Protein AF-0000000087427806 (afdb_homodimer)

pLDDT: mean 82.86, std 18.14, range [26.39, 96.56]

Structure (mmCIF, N/CA/C/O backbone):
data_AF-0000000087427806-model_v1
#
loop_
_entity.id
_entity.type
_entity.pdbx_description
1 polymer 'CCAAT-binding transcription factor subunit C'
#
loop_
_atom_site.group_PDB
_atom_site.id
_atom_site.type_symbol
_atom_site.label_atom_id
_atom_site.label_alt_id
_atom_site.label_comp_id
_atom_site.label_asym_id
_atom_site.label_entity_id
_atom_site.label_seq_id
_atom_site.pdbx_PDB_ins_code
_atom_site.Cartn_x
_atom_site.Cartn_y
_atom_site.Cartn_z
_atom_site.occupancy
_atom_site.B_iso_or_equiv
_atom_site.auth_seq_id
_atom_site.auth_comp_id
_atom_site.auth_asym_id
_atom_site.auth_atom_id
_atom_site.pdbx_PDB_model_num
ATOM 1 N N . MET A 1 1 ? 0.794 -10.852 -19.766 1 62.72 1 MET A N 1
ATOM 2 C CA . MET A 1 1 ? 0.696 -9.719 -18.859 1 62.72 1 MET A CA 1
ATOM 3 C C . MET A 1 1 ? 2.08 -9.188 -18.484 1 62.72 1 MET A C 1
ATOM 5 O O . MET A 1 1 ? 3.02 -9.969 -18.312 1 62.72 1 MET A O 1
ATOM 9 N N . ASP A 1 2 ? 2.289 -7.953 -18.688 1 69.94 2 ASP A N 1
ATOM 10 C CA . ASP A 1 2 ? 3.588 -7.328 -18.453 1 69.94 2 ASP A CA 1
ATOM 11 C C . ASP A 1 2 ? 3.729 -6.898 -17 1 69.94 2 ASP A C 1
ATOM 13 O O . ASP A 1 2 ? 2.996 -6.027 -16.516 1 69.94 2 ASP A O 1
ATOM 17 N N . PRO A 1 3 ? 4.629 -7.617 -16.234 1 72.5 3 PRO A N 1
ATOM 18 C CA . PRO A 1 3 ? 4.777 -7.297 -14.812 1 72.5 3 PRO A CA 1
ATOM 19 C C . PRO A 1 3 ? 5.277 -5.875 -14.57 1 72.5 3 PRO A C 1
ATOM 21 O O . PRO A 1 3 ? 5.18 -5.359 -13.453 1 72.5 3 PRO A O 1
ATOM 24 N N . HIS A 1 4 ? 5.676 -5.293 -15.664 1 73.31 4 HIS A N 1
ATOM 25 C CA . HIS A 1 4 ? 6.273 -3.975 -15.477 1 73.31 4 HIS A CA 1
ATOM 26 C C . HIS A 1 4 ? 5.262 -2.865 -15.742 1 73.31 4 HIS A C 1
ATOM 28 O O . HIS A 1 4 ? 5.492 -1.709 -15.383 1 73.31 4 HIS A O 1
ATOM 34 N N . ASP A 1 5 ? 4.191 -3.271 -16.297 1 82.06 5 ASP A N 1
ATOM 35 C CA . ASP A 1 5 ? 3.189 -2.242 -16.547 1 82.06 5 ASP A CA 1
ATOM 36 C C . ASP A 1 5 ? 1.813 -2.684 -16.062 1 82.06 5 ASP A C 1
ATOM 38 O O . ASP A 1 5 ? 1.148 -3.498 -16.703 1 82.06 5 ASP A O 1
ATOM 42 N N . SER A 1 6 ? 1.438 -2.1 -14.938 1 91.12 6 SER A N 1
ATOM 43 C CA . SER A 1 6 ? 0.163 -2.469 -14.328 1 91.12 6 SER A CA 1
ATOM 44 C C . SER A 1 6 ? -0.887 -1.385 -14.547 1 91.12 6 SER A C 1
ATOM 46 O O . SER A 1 6 ? -1.967 -1.431 -13.953 1 91.12 6 SER A O 1
ATOM 48 N N . SER A 1 7 ? -0.579 -0.434 -15.391 1 90.06 7 SER A N 1
ATOM 49 C CA . SER A 1 7 ? -1.427 0.746 -15.523 1 90.06 7 SER A CA 1
ATOM 50 C C . SER A 1 7 ? -2.82 0.37 -16.016 1 90.06 7 SER A C 1
ATOM 52 O O . SER A 1 7 ? -3.824 0.841 -15.484 1 90.06 7 SER A O 1
ATOM 54 N N . SER A 1 8 ? -2.883 -0.449 -17.031 1 90.56 8 SER A N 1
ATOM 55 C CA . SER A 1 8 ? -4.168 -0.862 -17.594 1 90.56 8 SER A CA 1
ATOM 56 C C . SER A 1 8 ? -4.98 -1.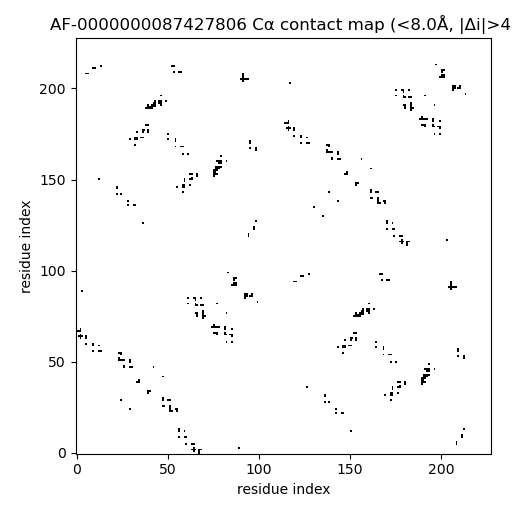656 -16.562 1 90.56 8 SER A C 1
ATOM 58 O O . SER A 1 8 ? -6.188 -1.449 -16.438 1 90.56 8 SER A O 1
ATOM 60 N N . PHE A 1 9 ? -4.34 -2.51 -15.93 1 92.12 9 PHE A N 1
ATOM 61 C CA . PHE A 1 9 ? -5.012 -3.297 -14.898 1 92.12 9 PHE A CA 1
ATOM 62 C C . PHE A 1 9 ? -5.551 -2.396 -13.797 1 92.12 9 PHE A C 1
ATOM 64 O O . PHE A 1 9 ? -6.695 -2.547 -13.367 1 92.12 9 PHE A O 1
ATOM 71 N N . LEU A 1 10 ? -4.727 -1.492 -13.273 1 91.31 10 LEU A N 1
ATOM 72 C CA . LEU A 1 10 ? -5.121 -0.626 -12.172 1 91.31 10 LEU A CA 1
ATOM 73 C C . LEU A 1 10 ? -6.305 0.253 -12.562 1 91.31 10 LEU A C 1
ATOM 75 O O . LEU A 1 10 ? -7.172 0.539 -11.734 1 91.31 10 LEU A O 1
ATOM 79 N N . ALA A 1 11 ? -6.348 0.705 -13.828 1 88.12 11 ALA A N 1
ATOM 80 C CA . ALA A 1 11 ? -7.469 1.495 -14.328 1 88.12 11 ALA A CA 1
ATOM 81 C C . ALA A 1 11 ? -8.773 0.701 -14.258 1 88.12 11 ALA A C 1
ATOM 83 O O . ALA A 1 11 ? -9.812 1.233 -13.859 1 88.12 11 ALA A O 1
ATOM 84 N N . HIS A 1 12 ? -8.695 -0.508 -14.617 1 87.81 12 HIS A N 1
ATOM 85 C CA . HIS A 1 12 ? -9.859 -1.379 -14.562 1 87.81 12 HIS A CA 1
ATOM 86 C C . HIS A 1 12 ? -10.25 -1.691 -13.117 1 87.81 12 HIS A C 1
ATOM 88 O O . HIS A 1 12 ? -11.43 -1.672 -12.773 1 87.81 12 HIS A O 1
ATOM 94 N N . PHE A 1 13 ? -9.258 -1.975 -12.336 1 88.19 13 PHE A N 1
ATOM 95 C CA . PHE A 1 13 ? -9.469 -2.305 -10.93 1 88.19 13 PHE A CA 1
ATOM 96 C C . PHE A 1 13 ? -10.141 -1.149 -10.195 1 88.19 13 PHE A C 1
ATOM 98 O O . PHE A 1 13 ? -11.016 -1.363 -9.352 1 88.19 13 PHE A O 1
ATOM 105 N N . MET A 1 14 ? -9.727 0.014 -10.445 1 84.75 14 MET A N 1
ATOM 106 C CA . MET A 1 14 ? -10.273 1.202 -9.797 1 84.75 14 MET A CA 1
ATOM 107 C C . MET A 1 14 ? -11.766 1.349 -10.086 1 84.75 14 MET A C 1
ATOM 109 O O . MET A 1 14 ? -12.531 1.769 -9.219 1 84.75 14 MET A O 1
ATOM 113 N N . GLY A 1 15 ? -12.141 1.094 -11.211 1 80.25 15 GLY A N 1
ATOM 114 C CA . GLY A 1 15 ? -13.555 1.114 -11.555 1 80.25 15 GLY A CA 1
ATOM 115 C C . GLY A 1 15 ? -14.375 0.146 -10.727 1 80.25 15 GLY A C 1
ATOM 116 O O . GLY A 1 15 ? -15.492 0.472 -10.305 1 80.25 15 GLY A O 1
ATOM 117 N N . ALA A 1 16 ? -13.852 -0.951 -10.414 1 75.62 16 ALA A N 1
ATOM 118 C CA . ALA A 1 16 ? -14.539 -2.006 -9.672 1 75.62 16 ALA A CA 1
ATOM 119 C C . ALA A 1 16 ? -14.609 -1.677 -8.188 1 75.62 16 ALA A C 1
ATOM 121 O O . ALA A 1 16 ? -15.625 -1.928 -7.531 1 75.62 16 ALA A O 1
ATOM 122 N N . ILE A 1 17 ? -13.578 -1.175 -7.605 1 71.88 17 ILE A N 1
ATOM 123 C CA . ILE A 1 17 ? -13.508 -0.933 -6.168 1 71.88 17 ILE A CA 1
ATOM 124 C C . ILE A 1 17 ? -14.383 0.27 -5.809 1 71.88 17 ILE A C 1
ATOM 126 O O . ILE A 1 17 ? -14.922 0.343 -4.703 1 71.88 17 ILE A O 1
ATOM 130 N N . THR A 1 18 ? -14.531 1.21 -6.566 1 67.69 18 THR A N 1
ATOM 131 C CA . THR A 1 18 ? -15.391 2.355 -6.293 1 67.69 18 THR A CA 1
ATOM 132 C C . THR A 1 18 ? -16.844 1.917 -6.164 1 67.69 18 THR A C 1
ATOM 134 O O . THR A 1 18 ? -17.641 2.562 -5.469 1 67.69 18 THR A O 1
ATOM 137 N N . LYS A 1 19 ? -17.219 0.969 -6.801 1 62.78 19 LYS A N 1
ATOM 138 C CA . LYS A 1 19 ? -18.594 0.487 -6.777 1 62.78 19 LYS A CA 1
ATOM 139 C C . LYS A 1 19 ? -18.844 -0.406 -5.566 1 62.78 19 LYS A C 1
ATOM 141 O O . LYS A 1 19 ? -19.984 -0.541 -5.109 1 62.78 19 LYS A O 1
ATOM 146 N N . GLU A 1 20 ? -17.969 -1.112 -5.285 1 56.38 20 GLU A N 1
ATOM 147 C CA . GLU A 1 20 ? -18.141 -2.094 -4.215 1 56.38 20 GLU A CA 1
ATOM 148 C C . GLU A 1 20 ? -17.922 -1.457 -2.846 1 56.38 20 GLU A C 1
ATOM 150 O O . GLU A 1 20 ? -16.953 -0.716 -2.641 1 56.38 20 GLU A O 1
ATOM 155 N N . THR A 1 21 ? -19.016 -1.146 -2.162 1 51.5 21 THR A N 1
ATOM 156 C CA . THR A 1 21 ? -18.938 -0.755 -0.759 1 51.5 21 THR A CA 1
ATOM 157 C C . THR A 1 21 ? -17.922 -1.604 -0.01 1 51.5 21 THR A C 1
ATOM 159 O O . THR A 1 21 ? -17.641 -1.36 1.167 1 51.5 21 THR A O 1
ATOM 162 N N . ALA A 1 22 ? -17.859 -2.83 -0.329 1 48.72 22 ALA A N 1
ATOM 163 C CA . ALA A 1 22 ? -17.141 -3.758 0.541 1 48.72 22 ALA A CA 1
ATOM 164 C C . ALA A 1 22 ? -15.789 -3.182 0.96 1 48.72 22 ALA A C 1
ATOM 166 O O . ALA A 1 22 ? -15.602 -2.787 2.115 1 48.72 22 ALA A O 1
ATOM 167 N N . ARG A 1 23 ? -14.578 -3.781 0.521 1 53.06 23 ARG A N 1
ATOM 168 C CA . ARG A 1 23 ? -13.422 -4.348 1.216 1 53.06 23 ARG A CA 1
ATOM 169 C C . ARG A 1 23 ? -12.477 -3.25 1.688 1 53.06 23 ARG A C 1
ATOM 171 O O . ARG A 1 23 ? -11.445 -2.998 1.057 1 53.06 23 ARG A O 1
ATOM 178 N N . ARG A 1 24 ? -13.008 -2.252 2.105 1 62.19 24 ARG A N 1
ATOM 179 C CA . ARG A 1 24 ? -12.227 -1.163 2.676 1 62.19 24 ARG A CA 1
ATOM 18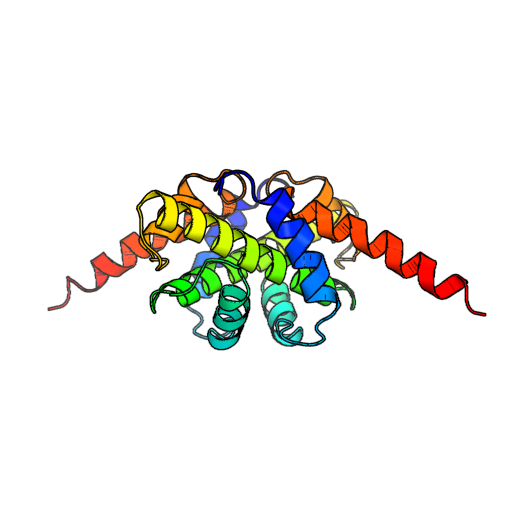0 C C . ARG A 1 24 ? -11.367 -1.654 3.84 1 62.19 24 ARG A C 1
ATOM 182 O O . ARG A 1 24 ? -11.82 -2.482 4.637 1 62.19 24 ARG A O 1
ATOM 189 N N . LEU A 1 25 ? -10.188 -1.496 3.656 1 78.69 25 LEU A N 1
ATOM 190 C CA . LEU A 1 25 ? -9.352 -1.626 4.848 1 78.69 25 LEU A CA 1
ATOM 191 C C . LEU A 1 25 ? -9.922 -0.802 6 1 78.69 25 LEU A C 1
ATOM 193 O O . LEU A 1 25 ? -10.383 0.323 5.797 1 78.69 25 LEU A O 1
ATOM 197 N N . PRO A 1 26 ? -10.125 -1.474 7.211 1 86.81 26 PRO A N 1
ATOM 198 C CA . PRO A 1 26 ? -10.609 -0.673 8.336 1 86.81 26 PRO A CA 1
ATOM 199 C C . PRO A 1 26 ? -9.836 0.631 8.508 1 86.81 26 PRO A C 1
ATOM 201 O O . PRO A 1 26 ? -8.617 0.608 8.711 1 86.81 26 PRO A O 1
ATOM 204 N N . ILE A 1 27 ? -10.578 1.63 8.367 1 90.44 27 ILE A N 1
ATOM 205 C CA . ILE A 1 27 ? -9.992 2.963 8.469 1 90.44 27 ILE A CA 1
ATOM 206 C C . ILE A 1 27 ? -9.273 3.113 9.805 1 90.44 27 ILE A C 1
ATOM 208 O O . ILE A 1 27 ? -8.227 3.758 9.891 1 90.44 27 ILE A O 1
ATOM 212 N N . SER A 1 28 ? -9.859 2.486 10.805 1 91 28 SER A N 1
ATOM 213 C CA . SER A 1 28 ? -9.266 2.551 12.133 1 91 28 SER A CA 1
ATOM 214 C C . SER A 1 28 ? -7.855 1.969 12.141 1 91 28 SER A C 1
ATOM 216 O O . SER A 1 28 ? -6.969 2.484 12.828 1 91 28 SER A O 1
ATOM 218 N N . ARG A 1 29 ? -7.586 0.931 11.398 1 91.31 29 ARG A N 1
ATOM 219 C CA . ARG A 1 29 ? -6.273 0.295 11.328 1 91.31 29 ARG A CA 1
ATOM 220 C C . ARG A 1 29 ? -5.285 1.164 10.555 1 91.31 29 ARG A C 1
ATOM 222 O O . ARG A 1 29 ? -4.129 1.312 10.969 1 91.31 29 ARG A O 1
ATOM 229 N N . VAL A 1 30 ? -5.777 1.662 9.477 1 93.44 30 VAL A N 1
ATOM 230 C CA . VAL A 1 30 ? -4.945 2.576 8.703 1 93.44 30 VAL A CA 1
ATOM 231 C C . VAL A 1 30 ? -4.508 3.748 9.578 1 93.44 30 VAL A C 1
ATOM 233 O O . VAL A 1 30 ? -3.318 4.066 9.648 1 93.44 30 VAL A O 1
ATOM 236 N N . ARG A 1 31 ? -5.453 4.312 10.273 1 92.81 31 ARG A N 1
ATOM 237 C CA . ARG A 1 31 ? -5.176 5.43 11.164 1 92.81 31 ARG A CA 1
ATOM 238 C C . ARG A 1 31 ? -4.16 5.043 12.234 1 92.81 31 ARG A C 1
ATOM 240 O O . ARG A 1 31 ? -3.258 5.82 12.555 1 92.81 31 ARG A O 1
ATOM 247 N N . ALA A 1 32 ? -4.352 3.926 12.805 1 91.19 32 ALA A N 1
ATOM 248 C CA . ALA A 1 32 ? -3.453 3.451 13.852 1 91.19 32 ALA A CA 1
ATOM 249 C C . ALA A 1 32 ? -2.014 3.379 13.352 1 91.19 32 ALA A C 1
ATOM 251 O O . ALA A 1 32 ? -1.084 3.781 14.055 1 91.19 32 ALA A O 1
ATOM 252 N N . ILE A 1 33 ? -1.832 2.885 12.203 1 92.31 33 ILE A N 1
ATOM 253 C CA . ILE A 1 33 ? -0.492 2.777 11.641 1 92.31 33 ILE A CA 1
ATOM 254 C C . ILE A 1 33 ? 0.071 4.172 11.383 1 92.31 33 ILE A C 1
ATOM 256 O O . ILE A 1 33 ? 1.235 4.445 11.68 1 92.31 33 ILE A O 1
ATOM 260 N N . CYS A 1 34 ? -0.736 5.102 10.828 1 94.19 34 CYS A N 1
ATOM 261 C CA . CYS A 1 34 ? -0.306 6.469 10.555 1 94.19 34 CYS A CA 1
ATOM 262 C C . CYS A 1 34 ? 0.184 7.152 11.828 1 94.19 34 CYS A C 1
ATOM 264 O O . CYS A 1 34 ? 1.142 7.926 11.789 1 94.19 34 CYS A O 1
ATOM 266 N N . ARG A 1 35 ? -0.405 6.84 12.875 1 91.38 35 ARG A N 1
ATOM 267 C CA . ARG A 1 35 ? -0.113 7.512 14.141 1 91.38 35 ARG A CA 1
ATOM 268 C C . ARG A 1 35 ? 1.224 7.051 14.711 1 91.38 35 ARG A C 1
ATOM 270 O O . ARG A 1 35 ? 1.77 7.684 15.617 1 91.38 35 ARG A O 1
ATOM 277 N N . THR A 1 36 ? 1.743 5.961 14.234 1 89.19 36 THR A N 1
ATOM 278 C CA . THR A 1 36 ? 3.027 5.473 14.727 1 89.19 36 THR A CA 1
ATOM 279 C C . THR A 1 36 ? 4.18 6.234 14.078 1 89.19 36 THR A C 1
ATOM 281 O O . THR A 1 36 ? 5.328 6.121 14.508 1 89.19 36 THR A O 1
ATOM 284 N N . VAL A 1 37 ? 3.924 6.918 13 1 90.44 37 VAL A N 1
ATOM 285 C CA . VAL A 1 37 ? 4.953 7.68 12.297 1 90.44 37 VAL A CA 1
ATOM 286 C C . VAL A 1 37 ? 5.332 8.906 13.117 1 90.44 37 VAL A C 1
ATOM 288 O O . VAL A 1 37 ? 4.477 9.734 13.445 1 90.44 37 VAL A O 1
ATOM 291 N N . PRO A 1 38 ? 6.555 8.977 13.336 1 83.62 38 PRO A N 1
ATOM 292 C CA . PRO A 1 38 ? 7 10.078 14.195 1 83.62 38 PRO A CA 1
ATOM 293 C C . PRO A 1 38 ? 6.711 11.453 13.586 1 83.62 38 PRO A C 1
ATOM 295 O O . PRO A 1 38 ? 6.695 11.602 12.367 1 83.62 38 PRO A O 1
ATOM 298 N N . SER A 1 39 ? 6.535 12.461 14.32 1 79.75 39 SER A N 1
ATOM 299 C CA . SER A 1 39 ? 6.406 13.883 13.992 1 79.75 39 SER A CA 1
ATOM 300 C C . SER A 1 39 ? 5.043 14.18 13.383 1 79.75 39 SER A C 1
ATOM 302 O O . SER A 1 39 ? 4.742 15.336 13.062 1 79.75 39 SER A O 1
ATOM 304 N N . VAL A 1 40 ? 4.32 13.094 13.055 1 82.94 40 VAL A N 1
ATOM 305 C CA . VAL A 1 40 ? 2.953 13.289 12.586 1 82.94 40 VAL A CA 1
ATOM 306 C C . VAL A 1 40 ? 1.993 13.258 13.773 1 82.94 40 VAL A C 1
ATOM 308 O O . VAL A 1 40 ? 1.952 12.273 14.523 1 82.94 40 VAL A O 1
ATOM 311 N N . THR A 1 41 ? 1.36 14.297 14.023 1 82.38 41 THR A N 1
ATOM 312 C CA . THR A 1 41 ? 0.502 14.367 15.195 1 82.38 41 THR A CA 1
ATOM 313 C C . THR A 1 41 ? -0.97 14.336 14.797 1 82.38 41 THR A C 1
ATOM 315 O O . THR A 1 41 ? -1.774 13.641 15.43 1 82.38 41 THR A O 1
ATOM 318 N N . LEU A 1 42 ? -1.27 15.062 13.648 1 94.12 42 LEU A N 1
ATOM 319 C CA . LEU A 1 42 ? -2.68 15.203 13.297 1 94.12 42 LEU A CA 1
ATOM 320 C C . LEU A 1 42 ? -2.922 14.797 11.852 1 94.12 42 LEU A C 1
ATOM 322 O O . LEU A 1 42 ? -2.074 15.023 10.984 1 94.12 42 LEU A O 1
ATOM 326 N N . LEU A 1 43 ? -3.943 14.062 11.75 1 95.62 43 LEU A N 1
ATOM 327 C CA . LEU A 1 43 ? -4.43 13.672 10.43 1 95.62 43 LEU A CA 1
ATOM 328 C C . LEU A 1 43 ? -5.812 14.25 10.164 1 95.62 43 LEU A C 1
ATOM 330 O O . LEU A 1 43 ? -6.699 14.172 11.016 1 95.62 43 LEU A O 1
ATOM 334 N N . SER A 1 44 ? -5.879 14.867 8.992 1 96.12 44 SER A N 1
ATOM 335 C CA . SER A 1 44 ? -7.238 15.234 8.602 1 96.12 44 SER A CA 1
ATOM 336 C C . SER A 1 44 ? -8.141 14.008 8.547 1 96.12 44 SER A C 1
ATOM 338 O O . SER A 1 44 ? -7.668 12.883 8.352 1 96.12 44 SER A O 1
ATOM 340 N N . SER A 1 45 ? -9.477 14.234 8.688 1 94.75 45 SER A N 1
ATOM 341 C CA . SER A 1 45 ? -10.438 13.133 8.695 1 94.75 45 SER A CA 1
ATOM 342 C C . SER A 1 45 ? -10.453 12.414 7.355 1 94.75 45 SER A C 1
ATOM 344 O O . SER A 1 45 ? -10.859 11.25 7.273 1 94.75 45 SER A O 1
ATOM 346 N N . GLU A 1 46 ? -9.992 13 6.277 1 94.31 46 GLU A N 1
ATOM 347 C CA . GLU A 1 46 ? -10.039 12.445 4.93 1 94.31 46 GLU A CA 1
ATOM 348 C C . GLU A 1 46 ? -8.773 11.648 4.621 1 94.31 46 GLU A C 1
ATOM 350 O O . GLU A 1 46 ? -8.789 10.75 3.777 1 94.31 46 GLU A O 1
ATOM 355 N N . ALA A 1 47 ? -7.789 11.93 5.316 1 95.56 47 ALA A N 1
ATOM 356 C CA . ALA A 1 47 ? -6.473 11.383 4.988 1 95.56 47 ALA A CA 1
ATOM 357 C C . ALA A 1 47 ? -6.461 9.867 5.121 1 95.56 47 ALA A C 1
ATOM 359 O O . ALA A 1 47 ? -6.09 9.156 4.188 1 95.56 47 ALA A O 1
ATOM 360 N N . PRO A 1 48 ? -6.953 9.305 6.176 1 94.31 48 PRO A N 1
ATOM 361 C CA . PRO A 1 48 ? -6.945 7.844 6.273 1 94.31 48 PRO A CA 1
ATOM 362 C C . PRO A 1 48 ? -7.812 7.176 5.211 1 94.31 48 PRO A C 1
ATOM 364 O O . PRO A 1 48 ? -7.504 6.07 4.762 1 94.31 48 PRO A O 1
ATOM 367 N N . VAL A 1 49 ? -8.812 7.84 4.824 1 92.44 49 VAL A N 1
ATOM 368 C CA . VAL A 1 49 ? -9.703 7.316 3.793 1 92.44 49 VAL A CA 1
ATOM 369 C C . VAL A 1 49 ? -8.961 7.215 2.465 1 92.44 49 VAL A C 1
ATOM 371 O O . VAL A 1 49 ? -9.016 6.188 1.787 1 92.44 49 VAL A O 1
ATOM 374 N N . LEU A 1 50 ? -8.266 8.258 2.166 1 92.81 50 LEU A N 1
ATOM 375 C CA . LEU A 1 50 ? -7.492 8.25 0.931 1 92.81 50 LEU A CA 1
ATOM 376 C C . LEU A 1 50 ? -6.379 7.211 0.995 1 92.81 50 LEU A C 1
ATOM 378 O O . LEU A 1 50 ? -6.145 6.484 0.026 1 92.81 50 LEU A O 1
ATOM 382 N N . ILE A 1 51 ? -5.711 7.184 2.133 1 95.38 51 ILE A N 1
ATOM 383 C CA . ILE A 1 51 ? -4.625 6.219 2.285 1 95.38 51 ILE A CA 1
ATOM 384 C C . ILE A 1 51 ? -5.18 4.801 2.174 1 95.38 51 ILE A C 1
ATOM 386 O O . ILE A 1 51 ? -4.523 3.912 1.628 1 95.38 51 ILE A O 1
ATOM 390 N N . GLY A 1 52 ? -6.34 4.543 2.695 1 92.88 52 GLY A N 1
ATOM 391 C CA . GLY A 1 52 ? -7 3.26 2.521 1 92.88 52 GLY A CA 1
ATOM 392 C C . GLY A 1 52 ? -7.156 2.861 1.066 1 92.88 52 GLY A C 1
ATOM 393 O O . GLY A 1 52 ? -6.879 1.72 0.696 1 92.88 52 GLY A O 1
ATOM 394 N N . LYS A 1 53 ? -7.578 3.791 0.222 1 91.31 53 LYS A N 1
ATOM 395 C CA . LYS A 1 53 ? -7.711 3.537 -1.21 1 91.31 53 LYS A CA 1
ATOM 396 C C . LYS A 1 53 ? -6.352 3.271 -1.85 1 91.31 53 LYS A C 1
ATOM 398 O O . LYS A 1 53 ? -6.23 2.404 -2.719 1 91.31 53 LYS A O 1
ATOM 403 N N . LEU A 1 54 ? -5.383 4.051 -1.405 1 93.5 54 LEU A N 1
ATOM 404 C CA . LEU A 1 54 ? -4.02 3.846 -1.88 1 93.5 54 LEU A CA 1
ATOM 405 C C . LEU A 1 54 ? -3.543 2.43 -1.577 1 93.5 54 LEU A C 1
ATOM 407 O O . LEU A 1 54 ? -2.924 1.783 -2.426 1 93.5 54 LEU A O 1
ATOM 411 N N . VAL A 1 55 ? -3.869 1.986 -0.416 1 94.44 55 VAL A N 1
ATOM 412 C CA . VAL A 1 55 ? -3.443 0.67 0.05 1 94.44 55 VAL A CA 1
ATOM 413 C C . VAL A 1 55 ? -4.137 -0.417 -0.77 1 94.44 55 VAL A C 1
ATOM 415 O O . VAL A 1 55 ? -3.512 -1.413 -1.144 1 94.44 55 VAL A O 1
ATOM 418 N N . GLU A 1 56 ? -5.324 -0.237 -1.041 1 93 56 GLU A N 1
ATOM 419 C CA . GLU A 1 56 ? -6.043 -1.212 -1.857 1 93 56 GLU A CA 1
ATOM 420 C C . GLU A 1 56 ? -5.43 -1.321 -3.252 1 93 56 GLU A C 1
ATOM 422 O O . GLU A 1 56 ? -5.227 -2.426 -3.76 1 93 56 GLU A O 1
ATOM 427 N N . LEU A 1 57 ? -5.152 -0.179 -3.844 1 93.25 57 LEU A N 1
ATOM 428 C CA . LEU A 1 57 ? -4.5 -0.164 -5.148 1 93.25 57 LEU A CA 1
ATOM 429 C C . LEU A 1 57 ? -3.123 -0.818 -5.074 1 93.25 57 LEU A C 1
ATOM 431 O O . LEU A 1 57 ? -2.732 -1.558 -5.98 1 93.25 57 LEU A O 1
ATOM 435 N N . PHE A 1 58 ? -2.473 -0.527 -4.043 1 95.25 58 PHE A N 1
ATOM 436 C CA . PHE A 1 58 ? -1.137 -1.077 -3.844 1 95.25 58 PHE A CA 1
ATOM 437 C C . PHE A 1 58 ? -1.187 -2.598 -3.742 1 95.25 58 PHE A C 1
ATOM 439 O O . PHE A 1 58 ? -0.408 -3.295 -4.398 1 95.25 58 PHE A O 1
ATOM 446 N N . ILE A 1 59 ? -2.068 -3.129 -2.9 1 95.81 59 ILE A N 1
ATOM 447 C CA . ILE A 1 59 ? -2.232 -4.57 -2.768 1 95.81 59 ILE A CA 1
ATOM 448 C C . ILE A 1 59 ? -2.551 -5.184 -4.133 1 95.81 59 ILE A C 1
ATOM 450 O O . ILE A 1 59 ? -1.969 -6.199 -4.516 1 95.81 59 ILE A O 1
ATOM 454 N N . ALA A 1 60 ? -3.453 -4.586 -4.832 1 94.31 60 ALA A N 1
ATOM 455 C CA . ALA A 1 60 ? -3.852 -5.086 -6.145 1 94.31 60 ALA A CA 1
ATOM 456 C C . ALA A 1 60 ? -2.674 -5.074 -7.117 1 94.31 60 ALA A C 1
ATOM 458 O O . ALA A 1 60 ? -2.465 -6.031 -7.859 1 94.31 60 ALA A O 1
ATOM 459 N N . ASP A 1 61 ? -1.938 -4 -7.102 1 95.38 61 ASP A N 1
ATOM 460 C CA . ASP A 1 61 ? -0.798 -3.848 -8 1 95.38 61 ASP A CA 1
ATOM 461 C C . ASP A 1 61 ? 0.254 -4.922 -7.742 1 95.38 61 ASP A C 1
ATOM 463 O O . ASP A 1 61 ? 0.677 -5.621 -8.664 1 95.38 61 ASP A O 1
ATOM 467 N N . VAL A 1 62 ? 0.665 -5.066 -6.48 1 96.19 62 VAL A N 1
ATOM 468 C CA . VAL A 1 62 ? 1.67 -6.051 -6.098 1 96.19 62 VAL A CA 1
ATOM 469 C C . VAL A 1 62 ? 1.194 -7.453 -6.48 1 96.19 62 VAL A C 1
ATOM 471 O O . VAL A 1 62 ? 1.966 -8.25 -7.016 1 96.19 62 VAL A O 1
ATOM 474 N N . THR A 1 63 ? -0.036 -7.77 -6.152 1 96 63 THR A N 1
ATOM 475 C CA . THR A 1 63 ? -0.614 -9.078 -6.457 1 96 63 THR A CA 1
ATOM 476 C C . THR A 1 63 ? -0.591 -9.336 -7.961 1 96 63 THR A C 1
ATOM 478 O O . THR A 1 63 ? -0.186 -10.414 -8.398 1 96 63 THR A O 1
ATOM 481 N N . TYR A 1 64 ? -1.021 -8.344 -8.727 1 95.19 64 TYR A N 1
ATOM 482 C CA . TYR A 1 64 ? -1.071 -8.469 -10.18 1 95.19 64 TYR A CA 1
ATOM 483 C C . TYR A 1 64 ? 0.318 -8.719 -10.758 1 95.19 64 TYR A C 1
ATOM 485 O O . TYR A 1 64 ? 0.504 -9.625 -11.57 1 95.19 64 TYR A O 1
ATOM 493 N N . ARG A 1 65 ? 1.254 -7.973 -10.312 1 95.44 65 ARG A N 1
ATOM 494 C CA . ARG A 1 65 ? 2.596 -8.078 -10.875 1 95.44 65 ARG A CA 1
ATOM 495 C C . ARG A 1 65 ? 3.262 -9.391 -10.461 1 95.44 65 ARG A C 1
ATOM 497 O O . ARG A 1 65 ? 3.928 -10.031 -11.273 1 95.44 65 ARG A O 1
ATOM 504 N N . ALA A 1 66 ? 3.096 -9.781 -9.211 1 95.81 66 ALA A N 1
ATOM 505 C CA . ALA A 1 66 ? 3.594 -11.078 -8.773 1 95.81 66 ALA A CA 1
ATOM 506 C C . ALA A 1 66 ? 2.91 -12.211 -9.531 1 95.81 66 ALA A C 1
ATOM 508 O O . ALA A 1 66 ? 3.549 -13.211 -9.875 1 95.81 66 ALA A O 1
ATOM 509 N N . GLY A 1 67 ? 1.62 -12.055 -9.75 1 95.31 67 GLY A N 1
ATOM 510 C CA . GLY A 1 67 ? 0.885 -13.031 -10.539 1 95.31 67 GLY A CA 1
ATOM 511 C C . GLY A 1 67 ? 1.391 -13.148 -11.961 1 95.31 67 GLY A C 1
ATOM 512 O O . GLY A 1 67 ? 1.477 -14.258 -12.508 1 95.31 67 GLY A O 1
ATOM 513 N N . ALA A 1 68 ? 1.655 -12 -12.594 1 94.19 68 ALA A N 1
ATOM 514 C CA . ALA A 1 68 ? 2.215 -11.992 -13.938 1 94.19 68 ALA A CA 1
ATOM 515 C C . ALA A 1 68 ? 3.537 -12.758 -13.992 1 94.19 68 ALA A C 1
ATOM 517 O O . ALA A 1 68 ? 3.809 -13.477 -14.953 1 94.19 68 ALA A O 1
ATOM 518 N N . LEU A 1 69 ? 4.312 -12.586 -12.961 1 93.62 69 LEU A N 1
ATOM 519 C CA . LEU A 1 69 ? 5.574 -13.312 -12.867 1 93.62 69 LEU A CA 1
ATOM 520 C C . LEU A 1 69 ? 5.328 -14.812 -12.781 1 93.62 69 LEU A C 1
ATOM 522 O O . LEU A 1 69 ? 5.992 -15.594 -13.461 1 93.62 69 LEU A O 1
ATOM 526 N N . ALA A 1 70 ? 4.449 -15.258 -11.867 1 95.12 70 ALA A N 1
ATOM 527 C CA . ALA A 1 70 ? 4.098 -16.672 -11.734 1 95.12 70 ALA A CA 1
ATOM 528 C C . ALA A 1 70 ? 3.635 -17.25 -13.07 1 95.12 70 ALA A C 1
ATOM 530 O O . ALA A 1 70 ? 4.086 -18.312 -13.477 1 95.12 70 ALA A O 1
ATOM 531 N N . GLN A 1 71 ? 2.801 -16.531 -13.758 1 93.62 71 GLN A N 1
ATOM 532 C CA . GLN A 1 71 ? 2.244 -16.969 -15.031 1 93.62 71 GLN A CA 1
ATOM 533 C C . GLN A 1 71 ? 3.334 -17.109 -16.094 1 93.62 71 GLN A C 1
ATOM 535 O O . GLN A 1 71 ? 3.289 -18.031 -16.922 1 93.62 71 GLN A O 1
ATOM 540 N N . SER A 1 72 ? 4.266 -16.172 -16.141 1 93 72 SER A N 1
ATOM 541 C CA . SER A 1 72 ? 5.375 -16.234 -17.078 1 93 72 SER A CA 1
ATOM 542 C C . SER A 1 72 ? 6.18 -17.516 -16.906 1 93 72 SER A C 1
ATOM 544 O O . SER A 1 72 ? 6.926 -17.922 -17.797 1 93 72 SER A O 1
ATOM 546 N N . GLN A 1 73 ? 6.043 -18.141 -15.742 1 94 73 GLN A N 1
ATOM 547 C CA . GLN A 1 73 ? 6.691 -19.422 -15.445 1 94 73 GLN A CA 1
ATOM 548 C C . GLN A 1 73 ? 5.691 -20.562 -15.453 1 94 73 GLN A C 1
ATOM 550 O O . GLN A 1 73 ? 5.926 -21.609 -14.844 1 94 73 GLN A O 1
ATOM 555 N N . ASP A 1 74 ? 4.57 -20.328 -15.953 1 93.75 74 ASP A N 1
ATOM 556 C CA . ASP A 1 74 ? 3.492 -21.297 -16.156 1 93.75 74 ASP A CA 1
ATOM 557 C C . ASP A 1 74 ? 2.916 -21.766 -14.82 1 93.75 74 ASP A C 1
ATOM 559 O O . ASP A 1 74 ? 2.545 -22.922 -14.664 1 93.75 74 ASP A O 1
ATOM 563 N N . ARG A 1 75 ? 2.982 -20.969 -13.906 1 94.06 75 ARG A N 1
ATOM 564 C CA . ARG A 1 75 ? 2.365 -21.25 -12.609 1 94.06 75 ARG A CA 1
ATOM 565 C C . ARG A 1 75 ? 1.125 -20.391 -12.398 1 94.06 75 ARG A C 1
ATOM 567 O O . ARG A 1 75 ? 1.042 -19.281 -12.914 1 94.06 75 ARG A O 1
ATOM 574 N N . ILE A 1 76 ? 0.203 -21.016 -11.609 1 90.88 76 ILE A N 1
ATOM 575 C CA . ILE A 1 76 ? -1.031 -20.297 -11.328 1 90.88 76 ILE A CA 1
ATOM 576 C C . ILE A 1 76 ? -1.005 -19.75 -9.898 1 90.88 76 ILE A C 1
ATOM 578 O O . ILE A 1 76 ? -1.838 -18.922 -9.523 1 90.88 76 ILE A O 1
ATOM 582 N N . SER A 1 77 ? -0.08 -20.188 -9.07 1 94.75 77 SER A N 1
ATOM 583 C CA . SER A 1 77 ? 0.003 -19.797 -7.668 1 94.75 77 SER A CA 1
ATOM 584 C C . SER A 1 77 ? 1.098 -18.75 -7.449 1 94.75 77 SER A C 1
ATOM 586 O O . SER A 1 77 ? 2.193 -18.875 -8 1 94.75 77 SER A O 1
ATOM 588 N N . ILE A 1 78 ? 0.777 -17.719 -6.684 1 96.44 78 ILE A N 1
ATOM 589 C CA . ILE A 1 78 ? 1.769 -16.734 -6.266 1 96.44 78 ILE A CA 1
ATOM 590 C C . ILE A 1 78 ? 2.533 -17.266 -5.051 1 96.44 78 ILE A C 1
ATOM 592 O O . ILE A 1 78 ? 1.928 -17.703 -4.074 1 96.44 78 ILE A O 1
ATOM 596 N N . THR A 1 79 ? 3.766 -17.234 -5.148 1 96.56 79 THR A N 1
ATOM 597 C CA . THR A 1 79 ? 4.621 -17.688 -4.059 1 96.56 79 THR A CA 1
ATOM 598 C C . THR A 1 79 ? 5.375 -16.516 -3.436 1 96.56 79 THR A C 1
ATOM 600 O O . THR A 1 79 ? 5.352 -15.406 -3.963 1 96.56 79 THR A O 1
ATOM 603 N N . LEU A 1 80 ? 5.969 -16.859 -2.299 1 95.25 80 LEU A N 1
ATOM 604 C CA . LEU A 1 80 ? 6.824 -15.875 -1.639 1 95.25 80 LEU A CA 1
ATOM 605 C C . LEU A 1 80 ? 7.938 -15.414 -2.57 1 95.25 80 LEU A C 1
ATOM 607 O O . LEU A 1 80 ? 8.266 -14.227 -2.609 1 95.25 80 LEU A O 1
ATOM 611 N N . ASP A 1 81 ? 8.477 -16.328 -3.309 1 94.94 81 ASP A N 1
ATOM 612 C CA . ASP A 1 81 ? 9.578 -16 -4.219 1 94.94 81 ASP A CA 1
ATOM 613 C C . ASP A 1 81 ? 9.125 -15.023 -5.301 1 94.94 81 ASP A C 1
ATOM 615 O O . ASP A 1 81 ? 9.906 -14.172 -5.738 1 94.94 81 ASP A O 1
ATOM 619 N N . ASP A 1 82 ? 7.926 -15.172 -5.77 1 95.56 82 ASP A N 1
ATOM 620 C CA . ASP A 1 82 ? 7.391 -14.234 -6.758 1 95.56 82 ASP A CA 1
ATOM 621 C C . ASP A 1 82 ? 7.34 -12.812 -6.203 1 95.56 82 ASP A C 1
ATOM 623 O O . ASP A 1 82 ? 7.711 -11.859 -6.891 1 95.56 82 ASP A O 1
ATOM 627 N N . LEU A 1 83 ? 6.934 -12.688 -4.984 1 96.19 83 LEU A N 1
ATOM 628 C CA . LEU A 1 83 ? 6.852 -11.391 -4.336 1 96.19 83 LEU A CA 1
ATOM 629 C C . LEU A 1 83 ? 8.242 -10.805 -4.102 1 96.19 83 LEU A C 1
ATOM 631 O O . LEU A 1 83 ? 8.477 -9.625 -4.359 1 96.19 83 LEU A O 1
ATOM 635 N N . HIS A 1 84 ? 9.148 -11.656 -3.635 1 95 84 HIS A N 1
ATOM 636 C CA . HIS A 1 84 ? 10.531 -11.211 -3.451 1 95 84 HIS A CA 1
ATOM 637 C C . HIS A 1 84 ? 11.117 -10.68 -4.758 1 95 84 HIS A C 1
ATOM 639 O O . HIS A 1 84 ? 11.75 -9.625 -4.773 1 95 84 HIS A O 1
ATOM 645 N N . TYR A 1 85 ? 10.891 -11.445 -5.77 1 94.25 85 TYR A N 1
ATOM 646 C CA . TYR A 1 85 ? 11.391 -11.055 -7.086 1 94.25 85 TYR A CA 1
ATOM 647 C C . TYR A 1 85 ? 10.797 -9.719 -7.52 1 94.25 85 TYR A C 1
ATOM 649 O O . TYR A 1 85 ? 11.516 -8.828 -7.973 1 94.25 85 TYR A O 1
ATOM 657 N N . ALA A 1 86 ? 9.508 -9.555 -7.418 1 94 86 ALA A N 1
ATOM 658 C CA . ALA A 1 86 ? 8.828 -8.328 -7.812 1 94 86 ALA A CA 1
ATOM 659 C C . ALA A 1 86 ? 9.383 -7.125 -7.055 1 94 86 ALA A C 1
ATOM 661 O O . ALA A 1 86 ? 9.719 -6.102 -7.66 1 94 86 ALA A O 1
ATOM 662 N N . ILE A 1 87 ? 9.539 -7.238 -5.723 1 94.06 87 ILE A N 1
ATOM 663 C CA . ILE A 1 87 ? 10.016 -6.152 -4.871 1 94.06 87 ILE A CA 1
ATOM 664 C C . ILE A 1 87 ? 11.445 -5.789 -5.246 1 94.06 87 ILE A C 1
ATOM 666 O O . ILE A 1 87 ? 11.812 -4.613 -5.25 1 94.06 87 ILE A O 1
ATOM 670 N N . SER A 1 88 ? 12.234 -6.738 -5.594 1 92.81 88 SER A N 1
ATOM 671 C CA . SER A 1 88 ? 13.648 -6.523 -5.883 1 92.81 88 SER A CA 1
ATOM 672 C C . SER A 1 88 ? 13.844 -5.961 -7.285 1 92.81 88 SER A C 1
ATOM 674 O O . SER A 1 88 ? 14.867 -5.328 -7.566 1 92.81 88 SER A O 1
ATOM 676 N N . ARG A 1 89 ? 12.875 -6.117 -8.133 1 92.5 89 ARG A N 1
ATOM 677 C CA . ARG A 1 89 ? 13.133 -5.812 -9.539 1 92.5 89 ARG A CA 1
ATOM 678 C C . ARG A 1 89 ? 12.289 -4.629 -10 1 92.5 89 ARG A C 1
ATOM 680 O O . ARG A 1 89 ? 12.602 -3.992 -11.008 1 92.5 89 ARG A O 1
ATOM 687 N N . ILE A 1 90 ? 11.188 -4.387 -9.398 1 92.88 90 ILE A N 1
ATOM 688 C CA . ILE A 1 90 ? 10.312 -3.297 -9.805 1 92.88 90 ILE A CA 1
ATOM 689 C C . ILE A 1 90 ? 10.727 -2.008 -9.102 1 92.88 90 ILE A C 1
ATOM 691 O O . ILE A 1 90 ? 10.648 -1.913 -7.871 1 92.88 90 ILE A O 1
ATOM 695 N N . PRO A 1 91 ? 11.07 -1.037 -9.797 1 93.12 91 PRO A N 1
ATOM 696 C CA . PRO A 1 91 ? 11.602 0.193 -9.211 1 93.12 91 PRO A CA 1
ATOM 697 C C . PRO A 1 91 ? 10.609 0.875 -8.266 1 93.12 91 PRO A C 1
ATOM 699 O O . PRO A 1 91 ? 11.016 1.435 -7.242 1 93.12 91 PRO A O 1
ATOM 702 N N . GLU A 1 92 ? 9.375 0.821 -8.617 1 93.56 92 GLU A N 1
ATOM 703 C CA . GLU A 1 92 ? 8.336 1.458 -7.812 1 93.56 92 GLU A CA 1
ATOM 704 C C . GLU A 1 92 ? 8.305 0.887 -6.398 1 93.56 92 GLU A C 1
ATOM 706 O O . GLU A 1 92 ? 7.785 1.521 -5.477 1 93.56 92 GLU A O 1
ATOM 711 N N . TYR A 1 93 ? 8.914 -0.312 -6.211 1 94.5 93 TYR A N 1
ATOM 712 C CA . TYR A 1 93 ? 8.852 -0.98 -4.914 1 94.5 93 TYR A CA 1
ATOM 713 C C . TYR A 1 93 ? 10.18 -0.863 -4.172 1 94.5 93 TYR A C 1
ATOM 715 O O . TYR A 1 93 ? 10.344 -1.429 -3.09 1 94.5 93 TYR A O 1
ATOM 723 N N . ASP A 1 94 ? 11.086 -0.062 -4.648 1 91.19 94 ASP A N 1
ATOM 724 C CA . ASP A 1 94 ? 12.438 0.022 -4.102 1 91.19 94 ASP A CA 1
ATOM 725 C C . ASP A 1 94 ? 12.414 0.425 -2.629 1 91.19 94 ASP A C 1
ATOM 727 O O . ASP A 1 94 ? 13.242 -0.024 -1.841 1 91.19 94 ASP A O 1
ATOM 731 N N . PHE A 1 95 ? 11.531 1.217 -2.293 1 90.75 95 PHE A N 1
ATOM 732 C CA . PHE A 1 95 ? 11.461 1.699 -0.919 1 90.75 95 PHE A CA 1
ATOM 733 C C . PHE A 1 95 ? 11.094 0.569 0.034 1 90.75 95 PHE A C 1
ATOM 735 O O . PHE A 1 95 ? 11.266 0.694 1.249 1 90.75 95 PHE A O 1
ATOM 742 N N . LEU A 1 96 ? 10.727 -0.585 -0.467 1 90.88 96 LEU A N 1
ATOM 743 C CA . LEU A 1 96 ? 10.289 -1.714 0.344 1 90.88 96 LEU A CA 1
ATOM 744 C C . LEU A 1 96 ? 11.383 -2.77 0.452 1 90.88 96 LEU A C 1
ATOM 746 O O . LEU A 1 96 ? 11.227 -3.754 1.181 1 90.88 96 LEU A O 1
ATOM 750 N N . ASN A 1 97 ? 12.43 -2.613 -0.213 1 90.75 97 ASN A N 1
ATOM 751 C CA . ASN A 1 97 ? 13.492 -3.613 -0.293 1 90.75 97 ASN A CA 1
ATOM 752 C C . ASN A 1 97 ? 14.078 -3.916 1.081 1 90.75 97 ASN A C 1
ATOM 754 O O . ASN A 1 97 ? 14.695 -4.965 1.278 1 90.75 97 ASN A O 1
ATOM 758 N N . ILE A 1 98 ? 13.93 -3.092 1.97 1 86.56 98 ILE A N 1
ATOM 759 C CA . ILE A 1 98 ? 14.43 -3.258 3.33 1 86.56 98 ILE A CA 1
ATOM 760 C C . ILE A 1 98 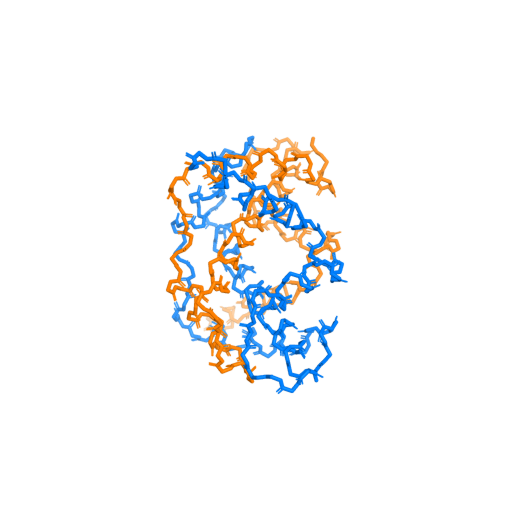? 13.766 -4.469 3.98 1 86.56 98 ILE A C 1
ATOM 762 O O . ILE A 1 98 ? 14.383 -5.152 4.801 1 86.56 98 ILE A O 1
ATOM 766 N N . LEU A 1 99 ? 12.539 -4.715 3.65 1 84.81 99 LEU A N 1
ATOM 767 C CA . LEU A 1 99 ? 11.805 -5.863 4.168 1 84.81 99 LEU A CA 1
ATOM 768 C C . LEU A 1 99 ? 12.516 -7.168 3.822 1 84.81 99 LEU A C 1
ATOM 770 O O . LEU A 1 99 ? 12.453 -8.133 4.59 1 84.81 99 LEU A O 1
ATOM 774 N N . LEU A 1 100 ? 13.125 -7.164 2.689 1 84.12 100 LEU A N 1
ATOM 775 C CA . LEU A 1 100 ? 13.812 -8.367 2.229 1 84.12 100 LEU A CA 1
ATOM 776 C C . LEU A 1 100 ? 15.117 -8.562 2.98 1 84.12 100 LEU A C 1
ATOM 778 O O . LEU A 1 100 ? 15.641 -9.68 3.049 1 84.12 100 LEU A O 1
ATOM 782 N N . ALA A 1 101 ? 15.594 -7.543 3.475 1 76 101 ALA A N 1
ATOM 783 C CA . ALA A 1 101 ? 16.859 -7.617 4.195 1 76 101 ALA A CA 1
ATOM 784 C C . ALA A 1 101 ? 16.672 -8.242 5.574 1 76 101 ALA A C 1
ATOM 786 O O . ALA A 1 101 ? 17.609 -8.828 6.129 1 76 101 ALA A O 1
ATOM 787 N N . ILE A 1 102 ? 15.547 -8.156 6.191 1 64.38 102 ILE A N 1
ATOM 788 C CA . ILE A 1 102 ? 15.305 -8.672 7.535 1 64.38 102 ILE A CA 1
ATOM 789 C C . ILE A 1 102 ? 15.109 -10.18 7.488 1 64.38 102 ILE A C 1
ATOM 791 O O . ILE A 1 102 ? 15.484 -10.898 8.422 1 64.38 102 ILE A O 1
ATOM 795 N N . LYS A 1 103 ? 14.156 -10.742 6.613 1 59.78 103 LYS A N 1
ATOM 796 C CA . LYS A 1 103 ? 13.938 -12.188 6.543 1 59.78 103 LYS A CA 1
ATOM 797 C C . LYS A 1 103 ? 15.266 -12.945 6.582 1 59.78 103 LYS A C 1
ATOM 799 O O . LYS A 1 103 ? 15.336 -14.039 7.145 1 59.78 103 LYS A O 1
ATOM 804 N N . ASP A 1 104 ? 16.188 -12.539 5.922 1 53.12 104 ASP A N 1
ATOM 805 C CA . ASP A 1 104 ? 17.438 -13.297 5.98 1 53.12 104 ASP A CA 1
ATOM 806 C C . ASP A 1 104 ? 17.922 -13.445 7.422 1 53.12 104 ASP A C 1
ATOM 808 O O . ASP A 1 104 ? 18.531 -14.453 7.777 1 53.12 104 ASP A O 1
ATOM 812 N N . ASP A 1 105 ? 17.547 -12.586 8.203 1 45.5 105 ASP A N 1
ATOM 813 C CA . ASP A 1 105 ? 18.094 -12.742 9.547 1 45.5 105 ASP A CA 1
ATOM 814 C C . ASP A 1 105 ? 17.266 -13.727 10.367 1 45.5 105 ASP A C 1
ATOM 816 O O . ASP A 1 105 ? 17.719 -14.203 11.406 1 45.5 105 ASP A O 1
ATOM 820 N N . SER A 1 106 ? 16.016 -13.797 10.172 1 45 106 SER A N 1
ATOM 821 C CA . SER A 1 106 ? 15.266 -14.688 11.047 1 45 106 SER A CA 1
ATOM 822 C C . SER A 1 106 ? 15.602 -16.141 10.766 1 45 106 SER A C 1
ATOM 824 O O . SER A 1 106 ? 15.266 -17.031 11.562 1 45 106 SER A O 1
ATOM 826 N N . ASN A 1 107 ? 15.82 -16.609 9.594 1 40.78 107 ASN A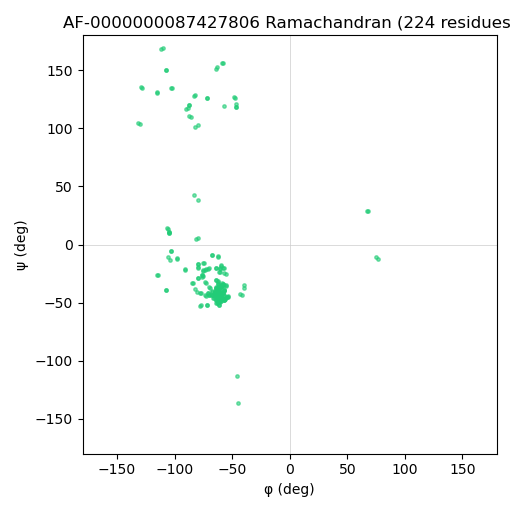 N 1
ATOM 827 C CA . ASN A 1 107 ? 16.219 -18 9.438 1 40.78 107 ASN A CA 1
ATOM 828 C C . ASN A 1 107 ? 17.531 -18.281 10.148 1 40.78 107 ASN A C 1
ATOM 830 O O . ASN A 1 107 ? 17.969 -19.438 10.234 1 40.78 107 ASN A O 1
ATOM 834 N N . GLU A 1 108 ? 18.328 -17.359 10.367 1 37.16 108 GLU A N 1
ATOM 835 C CA . GLU A 1 108 ? 19.594 -17.719 11.016 1 37.16 108 GLU A CA 1
ATOM 836 C C . GLU A 1 108 ? 19.406 -17.891 12.523 1 37.16 108 GLU A C 1
ATOM 838 O O . GLU A 1 108 ? 20.297 -18.391 13.211 1 37.16 108 GLU A O 1
ATOM 843 N N . THR A 1 109 ? 18.453 -17.172 13.039 1 37.22 109 THR A N 1
ATOM 844 C CA . THR A 1 109 ? 18.5 -17.234 14.5 1 37.22 109 THR A CA 1
ATOM 845 C C . THR A 1 109 ? 17.938 -18.562 15 1 37.22 109 THR A C 1
ATOM 847 O O . THR A 1 109 ? 18.031 -18.875 16.188 1 37.22 109 THR A O 1
ATOM 850 N N . GLY A 1 110 ? 17.094 -19.172 14.273 1 34.19 110 GLY A N 1
ATOM 851 C CA . GLY A 1 110 ? 16.594 -20.406 14.852 1 34.19 110 GLY A CA 1
ATOM 852 C C . GLY A 1 110 ? 17.609 -21.531 14.836 1 34.19 110 GLY A C 1
ATOM 853 O O . GLY A 1 110 ? 17.312 -22.641 15.281 1 34.19 110 GLY A O 1
ATOM 854 N N . ALA A 1 111 ? 18.656 -21.578 14.016 1 35 111 ALA A N 1
ATOM 855 C CA . ALA A 1 111 ? 19.547 -22.734 14.016 1 35 111 ALA A CA 1
ATOM 856 C C . ALA A 1 111 ? 20.391 -22.781 15.281 1 35 111 ALA A C 1
ATOM 858 O O . ALA A 1 111 ? 21.203 -23.703 15.461 1 35 111 ALA A O 1
ATOM 859 N N . GLN A 1 112 ? 20.578 -21.719 15.977 1 32.41 112 GLN A N 1
ATOM 860 C CA . GLN A 1 112 ? 21.578 -21.812 17.031 1 32.41 112 GLN A CA 1
ATOM 861 C C . GLN A 1 112 ? 21.078 -22.672 18.188 1 32.41 112 GLN A C 1
ATOM 863 O O . GLN A 1 112 ? 21.859 -23.172 18.984 1 32.41 112 GLN A O 1
ATOM 868 N N . SER A 1 113 ? 19.891 -22.422 18.766 1 34.38 113 SER A N 1
ATOM 869 C CA . SER A 1 113 ? 19.891 -22.922 20.141 1 34.38 113 SER A CA 1
ATOM 870 C C . SER A 1 113 ? 19.641 -24.422 20.172 1 34.38 113 SER A C 1
ATOM 872 O O . SER A 1 113 ? 19.547 -25.016 21.266 1 34.38 113 SER A O 1
ATOM 874 N N . VAL A 1 114 ? 19.562 -25.156 19.078 1 26.39 114 VAL A N 1
ATOM 875 C CA . VAL A 1 114 ? 19.5 -26.547 19.531 1 26.39 114 VAL A CA 1
ATOM 876 C C . VAL A 1 114 ? 20.906 -27.094 19.75 1 26.39 114 VAL A C 1
ATOM 878 O O . VAL A 1 114 ? 21.828 -26.766 19 1 26.39 114 VAL A O 1
ATOM 881 N N . MET B 1 1 ? 13.211 16.953 7.336 1 63.19 1 MET B N 1
ATOM 882 C CA . MET B 1 1 ? 12.93 15.633 6.797 1 63.19 1 MET B CA 1
ATOM 883 C C . MET B 1 1 ? 12.734 15.688 5.285 1 63.19 1 MET B C 1
ATOM 885 O O . MET B 1 1 ? 12.156 16.641 4.766 1 63.19 1 MET B O 1
ATOM 889 N N . ASP B 1 2 ? 13.445 14.898 4.586 1 70.56 2 ASP B N 1
ATOM 890 C CA . ASP B 1 2 ? 13.414 14.898 3.129 1 70.56 2 ASP B CA 1
ATOM 891 C C . ASP B 1 2 ? 12.305 13.984 2.604 1 70.56 2 ASP B C 1
ATOM 893 O O . ASP B 1 2 ? 12.344 12.773 2.809 1 70.56 2 ASP B O 1
ATOM 897 N N . PRO B 1 3 ? 11.227 14.609 2.006 1 72.5 3 PRO B N 1
ATOM 898 C CA . PRO B 1 3 ? 10.102 13.805 1.527 1 72.5 3 PRO B CA 1
ATOM 899 C C . PRO B 1 3 ? 10.508 12.82 0.429 1 72.5 3 PRO B C 1
ATOM 901 O O . PRO B 1 3 ? 9.766 11.883 0.135 1 72.5 3 PRO B O 1
ATOM 904 N N . HIS B 1 4 ? 11.711 13.047 -0.007 1 73.5 4 HIS B N 1
ATOM 905 C CA . HIS B 1 4 ? 12.102 12.219 -1.142 1 73.5 4 HIS B CA 1
ATOM 906 C C . HIS B 1 4 ? 12.938 11.023 -0.688 1 73.5 4 HIS B C 1
ATOM 908 O O . HIS B 1 4 ? 13.133 10.07 -1.449 1 73.5 4 HIS B O 1
ATOM 914 N N . ASP B 1 5 ? 13.336 11.109 0.509 1 82.19 5 ASP B N 1
ATOM 915 C CA . ASP B 1 5 ? 14.117 9.977 0.989 1 82.19 5 ASP B CA 1
ATOM 916 C C . ASP B 1 5 ? 13.594 9.469 2.33 1 82.19 5 ASP B C 1
ATOM 918 O O . ASP B 1 5 ? 13.844 10.078 3.371 1 82.19 5 ASP B O 1
ATOM 922 N N . SER B 1 6 ? 12.898 8.352 2.248 1 91.25 6 SER B N 1
ATOM 923 C CA . SER B 1 6 ? 12.297 7.789 3.449 1 91.25 6 SER B CA 1
ATOM 924 C C . SER B 1 6 ? 13.07 6.562 3.934 1 91.25 6 SER B C 1
ATOM 926 O O . SER B 1 6 ? 12.609 5.852 4.828 1 91.25 6 SER B O 1
ATOM 928 N N . SER B 1 7 ? 14.227 6.336 3.367 1 90.12 7 SER B N 1
ATOM 929 C CA . SER B 1 7 ? 14.953 5.098 3.621 1 90.12 7 SER B CA 1
ATOM 930 C C . SER B 1 7 ? 15.336 4.973 5.094 1 90.12 7 SER B C 1
ATOM 932 O O . SER B 1 7 ? 15.156 3.916 5.699 1 90.12 7 SER B O 1
ATOM 934 N N . SER B 1 8 ? 15.875 6.031 5.656 1 90.5 8 SER B N 1
ATOM 935 C CA . SER B 1 8 ? 16.281 6.008 7.059 1 90.5 8 SER B CA 1
ATOM 936 C C . SER B 1 8 ? 15.086 5.805 7.977 1 90.5 8 SER B C 1
ATOM 938 O O . SER B 1 8 ? 15.156 5.039 8.938 1 90.5 8 SER B O 1
ATOM 940 N N . PHE B 1 9 ? 14.07 6.477 7.695 1 92.06 9 PHE B N 1
ATOM 941 C CA . PHE B 1 9 ? 12.859 6.332 8.492 1 92.06 9 PHE B CA 1
ATOM 942 C C . PHE B 1 9 ? 12.336 4.902 8.422 1 92.06 9 PHE B C 1
ATOM 944 O O . PHE B 1 9 ? 11.977 4.312 9.438 1 92.06 9 PHE B O 1
ATOM 951 N N . LEU B 1 10 ? 12.219 4.34 7.211 1 91.25 10 LEU B N 1
ATOM 952 C CA . LEU B 1 10 ? 11.664 3.004 7.023 1 91.25 10 LEU B CA 1
ATOM 953 C C . LEU B 1 10 ? 12.508 1.96 7.746 1 91.25 10 LEU B C 1
ATOM 955 O O . LEU B 1 10 ? 11.977 0.982 8.273 1 91.25 10 LEU B O 1
ATOM 959 N N . ALA B 1 11 ? 13.844 2.146 7.766 1 88.19 11 ALA B N 1
ATOM 960 C CA . ALA B 1 11 ? 14.734 1.244 8.484 1 88.19 11 ALA B CA 1
ATOM 961 C C . ALA B 1 11 ? 14.422 1.241 9.977 1 88.19 11 ALA B C 1
ATOM 963 O O . ALA B 1 11 ? 14.398 0.183 10.609 1 88.19 11 ALA B O 1
ATOM 964 N N . HIS B 1 12 ? 14.18 2.363 10.5 1 87.81 12 HIS B N 1
ATOM 965 C CA . HIS B 1 12 ? 13.828 2.484 11.914 1 87.81 12 HIS B CA 1
ATOM 966 C C . HIS B 1 12 ? 12.445 1.917 12.18 1 87.81 12 HIS B C 1
ATOM 968 O O . HIS B 1 12 ? 12.234 1.21 13.172 1 87.81 12 HIS B O 1
ATOM 974 N N . PHE B 1 13 ? 11.531 2.238 11.32 1 88.19 13 PHE B N 1
ATOM 975 C CA . PHE B 1 13 ? 10.156 1.782 11.445 1 88.19 13 PHE B CA 1
ATOM 976 C C . PHE B 1 13 ? 10.086 0.26 11.43 1 88.19 13 PHE B C 1
ATOM 978 O O . PHE B 1 13 ? 9.32 -0.34 12.188 1 88.19 13 PHE B O 1
ATOM 985 N N . MET B 1 14 ? 10.805 -0.343 10.594 1 84.69 14 MET B N 1
ATOM 986 C CA . MET B 1 14 ? 10.812 -1.798 10.461 1 84.69 14 MET B CA 1
ATOM 987 C C . MET B 1 14 ? 11.266 -2.457 11.758 1 84.69 14 MET B C 1
ATOM 989 O O . MET B 1 14 ? 10.75 -3.514 12.133 1 84.69 14 MET B O 1
ATOM 993 N N . GLY B 1 15 ? 12.188 -1.934 12.359 1 80.19 15 GLY B N 1
ATOM 994 C CA . GLY B 1 15 ? 12.617 -2.441 13.656 1 80.19 15 GLY B CA 1
ATOM 995 C C . GLY B 1 15 ? 11.516 -2.424 14.703 1 80.19 15 GLY B C 1
ATOM 996 O O . GLY B 1 15 ? 11.383 -3.365 15.484 1 80.19 15 GLY B O 1
ATOM 997 N N . ALA B 1 16 ? 10.695 -1.473 14.672 1 75.56 16 ALA B N 1
ATOM 998 C CA . ALA B 1 16 ? 9.625 -1.289 15.648 1 75.56 16 ALA B CA 1
ATOM 999 C C . ALA B 1 16 ? 8.453 -2.227 15.359 1 75.56 16 ALA B C 1
ATOM 1001 O O . ALA B 1 16 ? 7.852 -2.773 16.281 1 75.56 16 ALA B O 1
ATOM 1002 N N . ILE B 1 17 ? 8.086 -2.402 14.141 1 71.75 17 ILE B N 1
ATOM 1003 C CA . ILE B 1 17 ? 6.914 -3.191 13.781 1 71.75 17 ILE B CA 1
ATOM 1004 C C . ILE B 1 17 ? 7.215 -4.676 13.969 1 71.75 17 ILE B C 1
ATOM 1006 O O . ILE B 1 17 ? 6.316 -5.469 14.258 1 71.75 17 ILE B O 1
ATOM 1010 N N . THR B 1 18 ? 8.336 -5.145 13.789 1 67.31 18 THR B N 1
ATOM 1011 C CA . THR B 1 18 ? 8.68 -6.543 14.016 1 67.31 18 THR B CA 1
ATOM 1012 C C . THR B 1 18 ? 8.492 -6.922 15.477 1 67.31 18 THR B C 1
ATOM 1014 O O . THR B 1 18 ? 8.242 -8.086 15.797 1 67.31 18 THR B O 1
ATOM 1017 N N . LYS B 1 19 ? 8.688 -6.07 16.328 1 62.44 19 LYS B N 1
ATOM 1018 C CA . LYS B 1 19 ? 8.57 -6.336 17.766 1 62.44 19 LYS B CA 1
ATOM 1019 C C . LYS B 1 19 ? 7.113 -6.297 18.203 1 62.44 19 LYS B C 1
ATOM 1021 O O . LYS B 1 19 ? 6.746 -6.914 19.203 1 62.44 19 LYS B O 1
ATOM 1026 N N . GLU B 1 20 ? 6.484 -5.453 17.734 1 56.31 20 GLU B N 1
ATOM 1027 C CA . GLU B 1 20 ? 5.105 -5.254 18.172 1 56.31 20 GLU B CA 1
ATOM 1028 C C . GLU B 1 20 ? 4.172 -6.262 17.5 1 56.31 20 GLU B C 1
ATOM 1030 O O . GLU B 1 20 ? 4.258 -6.5 16.297 1 56.31 20 GLU B O 1
ATOM 1035 N N . THR B 1 21 ? 3.795 -7.266 18.25 1 51.03 21 THR B N 1
ATOM 1036 C CA . THR B 1 21 ? 2.715 -8.141 17.812 1 51.03 21 THR B CA 1
ATOM 1037 C C . THR B 1 21 ? 1.601 -7.332 17.141 1 51.03 21 THR B C 1
ATOM 1039 O O . THR B 1 21 ? 0.589 -7.895 16.719 1 51.03 21 THR B O 1
ATOM 1042 N N . ALA B 1 22 ? 1.412 -6.199 17.625 1 48.19 22 ALA B N 1
ATOM 1043 C CA . ALA B 1 22 ? 0.196 -5.473 17.266 1 48.19 22 ALA B CA 1
ATOM 1044 C C . ALA B 1 22 ? -0.074 -5.555 15.773 1 48.19 22 ALA B C 1
ATOM 1046 O O . ALA B 1 22 ? 0.062 -6.621 15.164 1 48.19 22 ALA B O 1
ATOM 1047 N N . ARG B 1 23 ? -0.49 -4.367 14.984 1 52.44 23 ARG B N 1
ATOM 1048 C CA . ARG B 1 23 ? -1.613 -3.908 14.18 1 52.44 23 ARG B CA 1
ATOM 1049 C C . ARG B 1 23 ? -1.516 -4.445 12.75 1 52.44 23 ARG B C 1
ATOM 1051 O O . ARG B 1 23 ? -1.01 -3.76 11.859 1 52.44 23 ARG B O 1
ATOM 1058 N N . ARG B 1 24 ? -1.182 -5.609 12.672 1 61.59 24 ARG B N 1
ATOM 1059 C CA . ARG B 1 24 ? -1.225 -6.309 11.391 1 61.59 24 ARG B CA 1
ATOM 1060 C C . ARG B 1 24 ? -2.547 -6.062 10.672 1 61.59 24 ARG B C 1
ATOM 1062 O O . ARG B 1 24 ? -3.598 -5.965 11.312 1 61.59 24 ARG B O 1
ATOM 1069 N N . LEU B 1 25 ? -2.381 -5.547 9.594 1 78.44 25 LEU B N 1
ATOM 1070 C CA . LEU B 1 25 ? -3.557 -5.625 8.734 1 78.44 25 LEU B CA 1
ATOM 1071 C C . LEU B 1 25 ? -4.129 -7.039 8.727 1 78.44 25 LEU B C 1
ATOM 1073 O O . LEU B 1 25 ? -3.381 -8.016 8.672 1 78.44 25 LEU B O 1
ATOM 1077 N N . PRO B 1 26 ? -5.512 -7.16 9.062 1 86.75 26 PRO B N 1
ATOM 1078 C CA . PRO B 1 26 ? -6.082 -8.508 9 1 86.75 26 PRO B CA 1
ATOM 1079 C C . PRO B 1 26 ? -5.699 -9.25 7.723 1 86.75 26 PRO B C 1
ATOM 1081 O O . PRO B 1 26 ? -5.996 -8.781 6.621 1 86.75 26 PRO B O 1
ATOM 1084 N N . ILE B 1 27 ? -5.047 -10.289 7.961 1 90.44 27 ILE B N 1
ATOM 1085 C CA . ILE B 1 27 ? -4.578 -11.102 6.844 1 90.44 27 ILE B CA 1
ATOM 1086 C C . ILE B 1 27 ? -5.762 -11.484 5.957 1 90.44 27 ILE B C 1
ATOM 1088 O O . ILE B 1 27 ? -5.633 -11.547 4.73 1 90.44 27 ILE B O 1
ATOM 1092 N N . SER B 1 28 ? -6.875 -11.688 6.617 1 91.06 28 SER B N 1
ATOM 1093 C CA . SER B 1 28 ? -8.078 -12.062 5.879 1 91.06 28 SER B CA 1
ATOM 1094 C C . SER B 1 28 ? -8.477 -10.969 4.883 1 91.06 28 SER B C 1
ATOM 1096 O O . SER B 1 28 ? -8.922 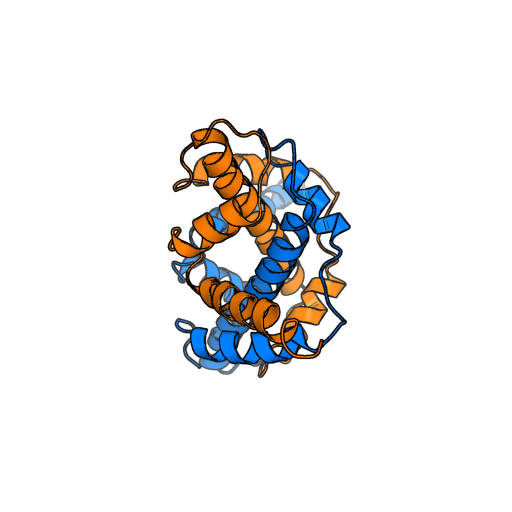-11.266 3.775 1 91.06 28 SER B O 1
ATOM 1098 N N . ARG B 1 29 ? -8.297 -9.719 5.195 1 91.44 29 ARG B N 1
ATOM 1099 C CA . ARG B 1 29 ? -8.641 -8.602 4.32 1 91.44 29 ARG B CA 1
ATOM 1100 C C . ARG B 1 29 ? -7.645 -8.484 3.17 1 91.44 29 ARG B C 1
ATOM 1102 O O . ARG B 1 29 ? -8.039 -8.258 2.025 1 91.44 29 ARG B O 1
ATOM 1109 N N . VAL B 1 30 ? -6.418 -8.625 3.539 1 93.5 30 VAL B N 1
ATOM 1110 C CA . VAL B 1 30 ? -5.387 -8.609 2.506 1 93.5 30 VAL B CA 1
ATOM 1111 C C . VAL B 1 30 ? -5.672 -9.703 1.479 1 93.5 30 VAL B C 1
ATOM 1113 O O . VAL B 1 30 ? -5.691 -9.445 0.274 1 93.5 30 VAL B O 1
ATOM 1116 N N . ARG B 1 31 ? -5.953 -10.867 1.972 1 93 31 ARG B N 1
ATOM 1117 C CA . ARG B 1 31 ? -6.262 -12.008 1.109 1 93 31 ARG B CA 1
ATOM 1118 C C . ARG B 1 31 ? -7.473 -11.711 0.231 1 93 31 ARG B C 1
ATOM 1120 O O . ARG B 1 31 ? -7.48 -12.039 -0.957 1 93 31 ARG B O 1
ATOM 1127 N N . ALA B 1 32 ? -8.469 -11.195 0.813 1 91.38 32 ALA B N 1
ATOM 1128 C CA . ALA B 1 32 ? -9.695 -10.883 0.08 1 91.38 32 ALA B CA 1
ATOM 1129 C C . ALA B 1 32 ? -9.406 -9.945 -1.092 1 91.38 32 ALA B C 1
ATOM 1131 O O . ALA B 1 32 ? -9.93 -10.141 -2.191 1 91.38 32 ALA B O 1
ATOM 1132 N N . ILE B 1 33 ? -8.641 -8.969 -0.868 1 92.38 33 ILE B N 1
ATOM 1133 C CA . ILE B 1 33 ? -8.297 -8.023 -1.927 1 92.38 33 ILE B CA 1
ATOM 1134 C C . ILE B 1 33 ? -7.484 -8.734 -3.008 1 92.38 33 ILE B C 1
ATOM 1136 O O . ILE B 1 33 ? -7.727 -8.547 -4.203 1 92.38 33 ILE B O 1
ATOM 1140 N N . CYS B 1 34 ? -6.504 -9.578 -2.623 1 94.44 34 CYS B N 1
ATOM 1141 C CA . CYS B 1 34 ? -5.676 -10.312 -3.57 1 94.44 34 CYS B CA 1
ATOM 1142 C C . CYS B 1 34 ? -6.535 -11.18 -4.488 1 94.44 34 CYS B C 1
ATOM 1144 O O . CYS B 1 34 ? -6.234 -11.32 -5.672 1 94.44 34 CYS B O 1
ATOM 1146 N N . ARG B 1 35 ? -7.559 -11.664 -3.971 1 91.62 35 ARG B N 1
ATOM 1147 C CA . ARG B 1 35 ? -8.398 -12.609 -4.707 1 91.62 35 ARG B CA 1
ATOM 1148 C C . ARG B 1 35 ? -9.234 -11.891 -5.762 1 91.62 35 ARG B C 1
ATOM 1150 O O . ARG B 1 35 ? -9.805 -12.531 -6.648 1 91.62 35 ARG B O 1
ATOM 1157 N N . THR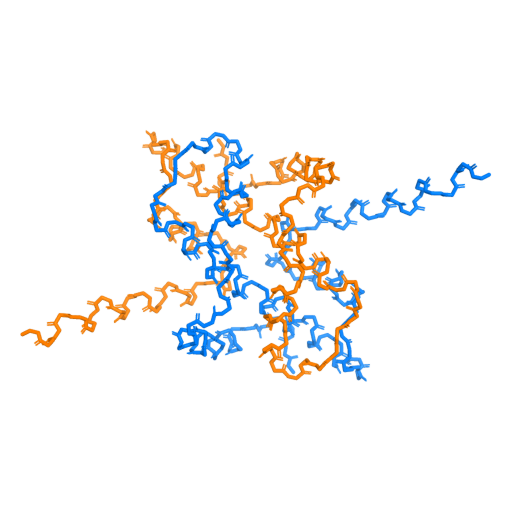 B 1 36 ? -9.352 -10.602 -5.672 1 89.44 36 THR B N 1
ATOM 1158 C CA . THR B 1 36 ? -10.117 -9.852 -6.664 1 89.44 36 THR B CA 1
ATOM 1159 C C . THR B 1 36 ? -9.297 -9.633 -7.93 1 89.44 36 THR B C 1
ATOM 1161 O O . THR B 1 36 ? -9.828 -9.211 -8.953 1 89.44 36 THR B O 1
ATOM 1164 N N . VAL B 1 37 ? -7.996 -9.805 -7.855 1 90.75 37 VAL B N 1
ATOM 1165 C CA . VAL B 1 37 ? -7.121 -9.617 -9.008 1 90.75 37 VAL B CA 1
ATOM 1166 C C . VAL B 1 37 ? -7.328 -10.758 -10 1 90.75 37 VAL B C 1
ATOM 1168 O O . VAL B 1 37 ? -7.16 -11.93 -9.656 1 90.75 37 VAL B O 1
ATOM 1171 N N . PRO B 1 38 ? -7.586 -10.328 -11.141 1 83.62 38 PRO B N 1
ATOM 1172 C CA . PRO B 1 38 ? -7.891 -11.359 -12.141 1 83.62 38 PRO B CA 1
ATOM 1173 C C . PRO B 1 38 ? -6.707 -12.281 -12.422 1 83.62 38 PRO B C 1
ATOM 1175 O O . PRO B 1 38 ? -5.551 -11.859 -12.305 1 83.62 38 PRO B O 1
ATOM 1178 N N . SER B 1 39 ? -6.879 -13.484 -12.797 1 80.31 39 SER B N 1
ATOM 1179 C CA . SER B 1 39 ? -5.93 -14.492 -13.266 1 80.31 39 SER B CA 1
ATOM 1180 C C . SER B 1 39 ? -5.145 -15.086 -12.102 1 80.31 39 SER B C 1
ATOM 1182 O O . SER B 1 39 ? -4.324 -15.984 -12.289 1 80.31 39 SER B O 1
ATOM 1184 N N . VAL B 1 40 ? -5.273 -14.406 -10.938 1 83.31 40 VAL B N 1
ATOM 1185 C CA . VAL B 1 40 ? -4.656 -14.984 -9.75 1 83.31 40 VAL B CA 1
ATOM 1186 C C . VAL B 1 40 ? -5.637 -15.938 -9.07 1 83.31 40 VAL B C 1
ATOM 1188 O O . VAL B 1 40 ? -6.75 -15.547 -8.719 1 83.31 40 VAL B O 1
ATOM 1191 N N . THR B 1 41 ? -5.309 -17.141 -9 1 83.25 41 THR B N 1
ATOM 1192 C CA . THR B 1 41 ? -6.234 -18.125 -8.453 1 83.25 41 THR B CA 1
ATOM 1193 C C . THR B 1 41 ? -5.77 -18.594 -7.078 1 83.25 41 THR B C 1
ATOM 1195 O O . THR B 1 41 ? -6.582 -18.719 -6.156 1 83.25 41 THR B O 1
ATOM 1198 N N . LEU B 1 42 ? -4.398 -18.766 -6.953 1 94.44 42 LEU B N 1
ATOM 1199 C CA . LEU B 1 42 ? -3.9 -19.359 -5.715 1 94.44 42 LEU B CA 1
ATOM 1200 C C . LEU B 1 42 ? -2.783 -18.516 -5.117 1 94.44 42 LEU B C 1
ATOM 1202 O O . LEU B 1 42 ? -1.992 -17.922 -5.852 1 94.44 42 LEU B O 1
ATOM 1206 N N . LEU B 1 43 ? -2.93 -18.375 -3.889 1 95.81 43 LEU B N 1
ATOM 1207 C CA . LEU B 1 43 ? -1.898 -17.719 -3.1 1 95.81 43 LEU B CA 1
ATOM 1208 C C . LEU B 1 43 ? -1.28 -18.688 -2.094 1 95.81 43 LEU B C 1
ATOM 1210 O O . LEU B 1 43 ? -1.998 -19.391 -1.391 1 95.81 43 LEU B O 1
ATOM 1214 N N . SER B 1 44 ? 0.037 -18.672 -2.123 1 96.19 44 SER B N 1
ATOM 1215 C CA . SER B 1 44 ? 0.661 -19.406 -1.027 1 96.19 44 SER B CA 1
ATOM 1216 C C . SER B 1 44 ? 0.234 -18.844 0.325 1 96.19 44 SER B C 1
ATOM 1218 O O . SER B 1 44 ? -0.148 -17.672 0.427 1 96.19 44 SER B O 1
ATOM 1220 N N . SER B 1 45 ? 0.319 -19.688 1.376 1 94.88 45 SER B N 1
ATOM 1221 C CA . SER B 1 45 ? -0.106 -19.281 2.711 1 94.88 45 SER B CA 1
ATOM 1222 C C . SER B 1 45 ? 0.748 -18.141 3.238 1 94.88 45 SER B C 1
ATOM 1224 O O . SER B 1 45 ? 0.318 -17.391 4.121 1 94.88 45 SER B O 1
ATOM 1226 N N . GL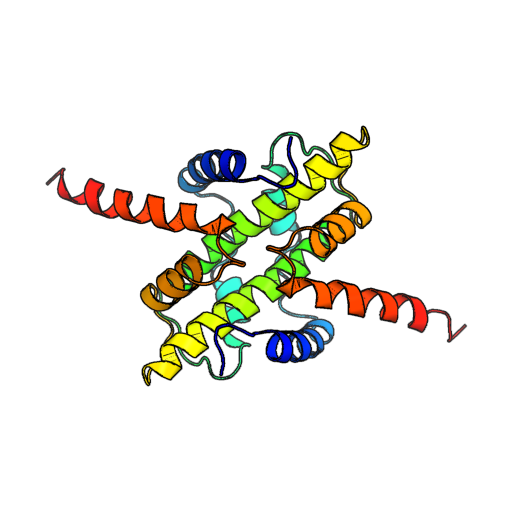U B 1 46 ? 1.94 -17.906 2.721 1 94.38 46 GLU B N 1
ATOM 1227 C CA . GLU B 1 46 ? 2.879 -16.891 3.197 1 94.38 46 GLU B CA 1
ATOM 1228 C C . GLU B 1 46 ? 2.678 -15.562 2.471 1 94.38 46 GLU B C 1
ATOM 1230 O O . GLU B 1 46 ? 3.01 -14.5 3.002 1 94.38 46 GLU B O 1
ATOM 1235 N N . ALA B 1 47 ? 2.105 -15.641 1.384 1 95.62 47 ALA B N 1
ATOM 1236 C CA . ALA B 1 47 ? 2.031 -14.477 0.505 1 95.62 47 ALA B CA 1
ATOM 1237 C C . ALA B 1 47 ? 1.221 -13.359 1.147 1 95.62 47 ALA B C 1
ATOM 1239 O O . ALA B 1 47 ? 1.695 -12.227 1.259 1 95.62 47 ALA B O 1
ATOM 1240 N N . PRO B 1 48 ? 0.074 -13.609 1.679 1 94.38 48 PRO B N 1
ATOM 1241 C CA . PRO B 1 48 ? -0.682 -12.523 2.305 1 94.38 48 PRO B CA 1
ATOM 1242 C C . PRO B 1 48 ? 0.031 -11.93 3.518 1 94.38 48 PRO B C 1
ATOM 1244 O O . PRO B 1 48 ? -0.102 -10.734 3.793 1 94.38 48 PRO B O 1
ATOM 1247 N N . VAL B 1 49 ? 0.759 -12.719 4.16 1 92.44 49 VAL B N 1
ATOM 1248 C CA . VAL B 1 49 ? 1.508 -12.266 5.324 1 92.44 49 VAL B CA 1
ATOM 1249 C C . VAL B 1 49 ? 2.576 -11.266 4.891 1 92.44 49 VAL B C 1
ATOM 1251 O O . VAL B 1 49 ? 2.715 -10.195 5.496 1 92.44 49 VAL B O 1
ATOM 1254 N N . LEU B 1 50 ? 3.262 -11.625 3.867 1 92.81 50 LEU B N 1
ATOM 1255 C CA . LEU B 1 50 ? 4.289 -10.727 3.357 1 92.81 50 LEU B CA 1
ATOM 1256 C C . LEU B 1 50 ? 3.664 -9.438 2.818 1 92.81 50 LEU B C 1
ATOM 1258 O O . LEU B 1 50 ? 4.176 -8.344 3.066 1 92.81 50 LEU B O 1
ATOM 1262 N N . ILE B 1 51 ? 2.584 -9.625 2.08 1 95.31 51 ILE B N 1
ATOM 1263 C CA . ILE B 1 51 ? 1.921 -8.453 1.522 1 95.31 51 ILE B CA 1
ATOM 1264 C C . ILE B 1 51 ? 1.422 -7.551 2.654 1 95.31 51 ILE B C 1
ATOM 1266 O O . ILE B 1 51 ? 1.448 -6.324 2.539 1 95.31 51 ILE B O 1
ATOM 1270 N N . GLY B 1 52 ? 0.95 -8.109 3.717 1 92.94 52 GLY B N 1
ATOM 1271 C CA . GLY B 1 52 ? 0.577 -7.336 4.895 1 92.94 52 GLY B CA 1
ATOM 1272 C C . GLY B 1 52 ? 1.7 -6.461 5.41 1 92.94 52 GLY B C 1
ATOM 1273 O O . GLY B 1 52 ? 1.485 -5.285 5.719 1 92.94 52 GLY B O 1
ATOM 1274 N N . LYS B 1 53 ? 2.906 -6.996 5.496 1 91.38 53 LYS B N 1
ATOM 1275 C CA . LYS B 1 53 ? 4.07 -6.23 5.93 1 91.38 53 LYS B CA 1
ATOM 1276 C C . LYS B 1 53 ? 4.402 -5.121 4.934 1 91.38 53 LYS B C 1
ATOM 1278 O O . LYS B 1 53 ? 4.773 -4.016 5.328 1 91.38 53 LYS B O 1
ATOM 1283 N N . LEU B 1 54 ? 4.277 -5.477 3.668 1 93.44 54 LEU B N 1
ATOM 1284 C CA . LEU B 1 54 ? 4.492 -4.488 2.615 1 93.44 54 LEU B CA 1
ATOM 1285 C C . LEU B 1 54 ? 3.539 -3.309 2.773 1 93.44 54 LEU B C 1
ATOM 1287 O O . LEU B 1 54 ? 3.947 -2.154 2.629 1 93.44 54 LEU B O 1
ATOM 1291 N N . VAL B 1 55 ? 2.336 -3.633 3.088 1 94.44 55 VAL B N 1
ATOM 1292 C CA . VAL B 1 55 ? 1.288 -2.627 3.223 1 94.44 55 VAL B CA 1
ATOM 1293 C C . VAL B 1 55 ? 1.575 -1.738 4.434 1 94.44 55 VAL B C 1
ATOM 1295 O O . VAL B 1 55 ? 1.396 -0.52 4.371 1 94.44 55 VAL B O 1
ATOM 1298 N N . GLU B 1 56 ? 2.008 -2.291 5.445 1 92.94 56 GLU B N 1
ATOM 1299 C CA . GLU B 1 56 ? 2.348 -1.504 6.625 1 92.94 56 GLU B CA 1
ATOM 1300 C C . GLU B 1 56 ? 3.482 -0.528 6.328 1 92.94 56 GLU B C 1
ATOM 1302 O O . GLU B 1 56 ? 3.418 0.643 6.711 1 92.94 56 GLU B O 1
ATOM 1307 N N . LEU B 1 57 ? 4.5 -1.022 5.668 1 93.19 57 LEU B N 1
ATOM 1308 C CA . LEU B 1 57 ? 5.605 -0.162 5.262 1 93.19 57 LEU B CA 1
ATOM 1309 C C . LEU B 1 57 ? 5.125 0.936 4.316 1 93.19 57 LEU B C 1
ATOM 1311 O O . LEU B 1 57 ? 5.562 2.084 4.422 1 93.19 57 LEU B O 1
ATOM 1315 N N . PHE B 1 58 ? 4.289 0.55 3.471 1 95.19 58 PHE B N 1
ATOM 1316 C CA . PHE B 1 58 ? 3.746 1.494 2.5 1 95.19 58 PHE B CA 1
ATOM 1317 C C . PHE B 1 58 ? 2.969 2.604 3.201 1 95.19 58 PHE B C 1
ATOM 1319 O O . PHE B 1 58 ? 3.164 3.785 2.91 1 95.19 58 PHE B O 1
ATOM 1326 N N . ILE B 1 59 ? 2.059 2.248 4.098 1 95.75 59 ILE B N 1
ATOM 1327 C CA . ILE B 1 59 ? 1.3 3.23 4.863 1 95.75 59 ILE B CA 1
ATOM 1328 C C . ILE B 1 59 ? 2.26 4.16 5.605 1 95.75 59 ILE B C 1
ATOM 1330 O O . ILE B 1 59 ? 2.086 5.379 5.59 1 95.75 59 ILE B O 1
ATOM 1334 N N . ALA B 1 60 ? 3.227 3.596 6.238 1 94.25 60 ALA B N 1
ATOM 1335 C CA . ALA B 1 60 ? 4.199 4.379 6.996 1 94.25 60 ALA B CA 1
ATOM 1336 C C . ALA B 1 60 ? 4.969 5.332 6.086 1 94.25 60 ALA B C 1
ATOM 1338 O O . ALA B 1 60 ? 5.18 6.496 6.43 1 94.25 60 ALA B O 1
ATOM 1339 N N . ASP B 1 61 ? 5.379 4.824 4.957 1 95.25 61 ASP B N 1
ATOM 1340 C CA . ASP B 1 61 ? 6.148 5.617 4.004 1 95.25 61 ASP B CA 1
ATOM 1341 C C . ASP B 1 61 ? 5.336 6.816 3.512 1 95.25 61 ASP B C 1
ATOM 1343 O O . ASP B 1 61 ? 5.805 7.953 3.568 1 95.25 61 ASP B O 1
ATOM 1347 N N . VAL B 1 62 ? 4.113 6.57 3.039 1 96.12 62 VAL B N 1
ATOM 1348 C CA . VAL B 1 62 ? 3.238 7.621 2.533 1 96.12 62 VAL B CA 1
ATOM 1349 C C . VAL B 1 62 ? 2.984 8.656 3.625 1 96.12 62 VAL B C 1
ATOM 1351 O O . VAL B 1 62 ? 3.031 9.859 3.371 1 96.12 62 VAL B O 1
ATOM 1354 N N . THR B 1 63 ? 2.67 8.203 4.812 1 95.81 63 THR B N 1
ATOM 1355 C CA . THR B 1 63 ? 2.398 9.078 5.941 1 95.81 63 THR B CA 1
ATOM 1356 C C . THR B 1 63 ? 3.609 9.953 6.25 1 95.81 63 THR B C 1
ATOM 1358 O O . THR B 1 63 ? 3.477 11.172 6.43 1 95.81 63 THR B O 1
ATOM 1361 N N . TYR B 1 64 ? 4.773 9.344 6.293 1 95.12 64 TYR B N 1
ATOM 1362 C CA . TYR B 1 64 ? 6.008 10.055 6.594 1 95.12 64 TYR B CA 1
ATOM 1363 C C . TYR B 1 64 ? 6.285 11.133 5.555 1 95.12 64 TYR B C 1
ATOM 1365 O O . TYR B 1 64 ? 6.59 12.273 5.906 1 95.12 64 TYR B O 1
ATOM 1373 N N . ARG B 1 65 ? 6.141 10.781 4.344 1 95.44 65 ARG B N 1
ATOM 1374 C CA . ARG B 1 65 ? 6.473 11.727 3.281 1 95.44 65 ARG B CA 1
ATOM 1375 C C . ARG B 1 65 ? 5.457 12.859 3.213 1 95.44 65 ARG B C 1
ATOM 1377 O O . ARG B 1 65 ? 5.824 14.023 3.021 1 95.44 65 ARG B O 1
ATOM 1384 N N . ALA B 1 66 ? 4.176 12.539 3.357 1 95.69 66 ALA B N 1
ATOM 1385 C CA . ALA B 1 66 ? 3.156 13.578 3.432 1 95.69 66 ALA B CA 1
ATOM 1386 C C . ALA B 1 66 ? 3.379 14.477 4.645 1 95.69 66 ALA B C 1
ATOM 1388 O O . ALA B 1 66 ? 3.18 15.695 4.57 1 95.69 66 ALA B O 1
ATOM 1389 N N . GLY B 1 67 ? 3.77 13.867 5.738 1 95.19 67 GLY B N 1
ATOM 1390 C CA . GLY B 1 67 ? 4.086 14.633 6.934 1 95.19 67 GLY B CA 1
ATOM 1391 C C . GLY B 1 67 ? 5.258 15.578 6.738 1 95.19 67 GLY B C 1
ATOM 1392 O O . GLY B 1 67 ? 5.23 16.703 7.23 1 95.19 67 GLY B O 1
ATOM 1393 N N . ALA B 1 68 ? 6.301 15.086 6.094 1 94.06 68 ALA B N 1
ATOM 1394 C CA . ALA B 1 68 ? 7.453 15.93 5.781 1 94.06 68 ALA B CA 1
ATOM 1395 C C . ALA B 1 68 ? 7.039 17.141 4.957 1 94.06 68 ALA B C 1
ATOM 1397 O O . ALA B 1 68 ? 7.543 18.25 5.176 1 94.06 68 ALA B O 1
ATOM 1398 N N . LEU B 1 69 ? 6.152 16.922 4.055 1 93.5 69 LEU B N 1
ATOM 1399 C CA . LEU B 1 69 ? 5.633 18.016 3.248 1 93.5 69 LEU B CA 1
ATOM 1400 C C . LEU B 1 69 ? 4.891 19.031 4.117 1 93.5 69 LEU B C 1
ATOM 1402 O O . LEU B 1 69 ? 5.09 20.234 3.977 1 93.5 69 LEU B O 1
ATOM 1406 N N . ALA B 1 70 ? 3.961 18.562 4.953 1 95 70 ALA B N 1
ATOM 1407 C CA . ALA B 1 70 ? 3.236 19.438 5.875 1 95 70 ALA B CA 1
ATOM 1408 C C . ALA B 1 70 ? 4.199 20.25 6.73 1 95 70 ALA B C 1
ATOM 1410 O O . ALA B 1 70 ? 4.039 21.469 6.863 1 95 70 ALA B O 1
ATOM 1411 N N . GLN B 1 71 ? 5.203 19.625 7.242 1 93.5 71 GLN B N 1
ATOM 1412 C CA . GLN B 1 71 ? 6.18 20.266 8.109 1 93.5 71 GLN B CA 1
ATOM 1413 C C . GLN B 1 71 ? 6.965 21.344 7.359 1 93.5 71 GLN B C 1
ATOM 1415 O O . GLN B 1 71 ? 7.293 22.391 7.922 1 93.5 71 GLN B O 1
ATOM 1420 N N . SER B 1 72 ? 7.355 21.062 6.133 1 92.88 72 SER B N 1
ATOM 1421 C CA . SER B 1 72 ? 8.07 22.031 5.312 1 92.88 72 SER B CA 1
ATOM 1422 C C . SER B 1 72 ? 7.258 23.312 5.148 1 92.88 72 SER B C 1
ATOM 1424 O O . SER B 1 72 ? 7.805 24.359 4.797 1 92.88 72 SER B O 1
ATOM 1426 N N . GLN B 1 73 ? 5.961 23.219 5.379 1 93.88 73 GLN B N 1
ATOM 1427 C CA . GLN B 1 73 ? 5.062 24.359 5.324 1 93.88 73 GLN B CA 1
ATOM 1428 C C . GLN B 1 73 ? 4.637 24.797 6.727 1 93.88 73 GLN B C 1
ATOM 1430 O O . GLN B 1 73 ? 3.602 25.438 6.895 1 93.88 73 GLN B O 1
ATOM 1435 N N . ASP B 1 74 ? 5.289 24.328 7.684 1 93.62 74 ASP B N 1
ATOM 1436 C CA . ASP B 1 74 ? 5.125 24.656 9.094 1 93.62 74 ASP B CA 1
ATOM 1437 C C . ASP B 1 74 ? 3.777 24.172 9.617 1 93.62 74 ASP B C 1
ATOM 1439 O O . ASP B 1 74 ? 3.143 24.828 10.438 1 93.62 74 ASP B O 1
ATOM 1443 N N . ARG B 1 75 ? 3.295 23.188 9.078 1 93.88 75 ARG B N 1
ATOM 1444 C CA . ARG B 1 75 ? 2.074 22.547 9.562 1 93.88 75 ARG B CA 1
ATOM 1445 C C . ARG B 1 75 ? 2.379 21.219 10.242 1 93.88 75 ARG B C 1
ATOM 1447 O O . ARG B 1 75 ? 3.354 20.547 9.898 1 93.88 75 ARG B O 1
ATOM 1454 N N . ILE B 1 76 ? 1.486 20.922 11.227 1 90.38 76 ILE B N 1
ATOM 1455 C CA . ILE B 1 76 ? 1.675 19.672 11.953 1 90.38 76 ILE B CA 1
ATOM 1456 C C . ILE B 1 76 ? 0.634 18.656 11.5 1 90.38 76 ILE B C 1
ATOM 1458 O O . ILE B 1 76 ? 0.74 17.469 11.82 1 90.38 76 ILE B O 1
ATOM 1462 N N . SER B 1 77 ? -0.365 19.047 10.758 1 94.62 77 SER B N 1
ATOM 1463 C CA . SER B 1 77 ? -1.446 18.172 10.312 1 94.62 77 SER B CA 1
ATOM 1464 C C . SER B 1 77 ? -1.27 17.766 8.852 1 94.62 77 SER B C 1
ATOM 1466 O O . SER B 1 77 ? -0.938 18.609 8.008 1 94.62 77 SER B O 1
ATOM 1468 N N . ILE B 1 78 ? -1.461 16.5 8.57 1 96.31 78 ILE B N 1
ATOM 1469 C CA . ILE B 1 78 ? -1.467 16.016 7.191 1 96.31 78 ILE B CA 1
ATOM 1470 C C . ILE B 1 78 ? -2.846 16.234 6.574 1 96.31 78 ILE B C 1
ATOM 1472 O O . ILE B 1 78 ? -3.865 15.875 7.168 1 96.31 78 ILE B O 1
ATOM 1476 N N . THR B 1 79 ? -2.848 16.828 5.484 1 96.44 79 THR B N 1
ATOM 1477 C CA . THR B 1 79 ? -4.094 17.078 4.773 1 96.44 79 THR B CA 1
ATOM 1478 C C . THR B 1 79 ? -4.184 16.234 3.504 1 96.44 79 THR B C 1
ATOM 1480 O O . THR B 1 79 ? -3.205 15.602 3.111 1 96.44 79 THR B O 1
ATOM 1483 N N . LEU B 1 80 ? -5.402 16.266 2.967 1 95.19 80 LEU B N 1
ATOM 1484 C CA . LEU B 1 80 ? -5.609 15.602 1.687 1 95.19 80 LEU B CA 1
ATOM 1485 C C . LEU B 1 80 ? -4.672 16.156 0.624 1 95.19 80 LEU B C 1
ATOM 1487 O O . LEU B 1 80 ? -4.121 15.406 -0.184 1 95.19 80 LEU B O 1
ATOM 1491 N N . ASP B 1 81 ? -4.465 17.438 0.653 1 94.88 81 ASP B N 1
ATOM 1492 C CA . ASP B 1 81 ? -3.611 18.094 -0.332 1 94.88 81 ASP B CA 1
ATOM 1493 C C . ASP B 1 81 ? -2.166 17.609 -0.213 1 94.88 81 ASP B C 1
ATOM 1495 O O . ASP B 1 81 ? -1.46 17.5 -1.217 1 94.88 81 ASP B O 1
ATOM 1499 N N . ASP B 1 82 ? -1.711 17.391 0.979 1 95.44 82 ASP B N 1
ATOM 1500 C CA . ASP B 1 82 ? -0.365 16.859 1.183 1 95.44 82 ASP B CA 1
ATOM 1501 C C . ASP B 1 82 ? -0.206 15.492 0.525 1 95.44 82 ASP B C 1
ATOM 1503 O O . ASP B 1 82 ? 0.807 15.219 -0.122 1 95.44 82 ASP B O 1
ATOM 1507 N N . LEU B 1 83 ? -1.197 14.664 0.672 1 96.06 83 LEU B N 1
ATOM 1508 C CA . LEU B 1 83 ? -1.174 13.336 0.08 1 96.06 83 LEU B CA 1
ATOM 1509 C C . LEU B 1 83 ? -1.231 13.414 -1.441 1 96.06 83 LEU B C 1
ATOM 1511 O O . LEU B 1 83 ? -0.481 12.719 -2.133 1 96.06 83 LEU B O 1
ATOM 1515 N N . HIS B 1 84 ? -2.105 14.281 -1.942 1 95 84 HIS B N 1
ATOM 1516 C CA . HIS B 1 84 ? -2.182 14.484 -3.385 1 95 84 HIS B CA 1
ATOM 1517 C C . HIS B 1 84 ? -0.835 14.914 -3.953 1 95 84 HIS B C 1
ATOM 1519 O O . HIS B 1 84 ? -0.393 14.398 -4.98 1 95 84 HIS B O 1
ATOM 1525 N N . TYR B 1 85 ? -0.267 15.859 -3.281 1 94.19 85 TYR B N 1
ATOM 1526 C CA . TYR B 1 85 ? 1.034 16.359 -3.709 1 94.19 85 TYR B CA 1
ATOM 1527 C C . TYR B 1 85 ? 2.074 15.242 -3.711 1 94.19 85 TYR B C 1
ATOM 1529 O O . TYR B 1 85 ? 2.822 15.086 -4.68 1 94.19 85 TYR B O 1
ATOM 1537 N N . ALA B 1 86 ? 2.176 14.484 -2.656 1 94 86 ALA B N 1
ATOM 1538 C CA . ALA B 1 86 ? 3.141 13.391 -2.543 1 94 86 ALA B CA 1
ATOM 1539 C C . ALA B 1 86 ? 2.967 12.383 -3.674 1 94 86 ALA B C 1
ATOM 1541 O O . ALA B 1 86 ? 3.936 12.008 -4.34 1 94 86 ALA B O 1
ATOM 1542 N N . ILE B 1 87 ? 1.716 11.961 -3.939 1 94.06 87 ILE B N 1
ATOM 1543 C CA . ILE B 1 87 ? 1.409 10.961 -4.961 1 94.06 87 ILE B CA 1
ATOM 1544 C C . ILE B 1 87 ? 1.79 11.5 -6.336 1 94.06 87 ILE B C 1
ATOM 1546 O O . ILE B 1 87 ? 2.291 10.758 -7.184 1 94.06 87 ILE B O 1
ATOM 1550 N N . SER B 1 88 ? 1.591 12.75 -6.566 1 92.81 88 SER B N 1
ATOM 1551 C CA . SER B 1 88 ? 1.826 13.359 -7.875 1 92.81 88 SER B CA 1
ATOM 1552 C C . SER B 1 88 ? 3.311 13.633 -8.094 1 92.81 88 SER B C 1
ATOM 1554 O O . SER B 1 88 ? 3.764 13.734 -9.242 1 92.81 88 SER B O 1
ATOM 1556 N N . ARG B 1 89 ? 4.074 13.688 -7.055 1 92.44 89 ARG B N 1
ATOM 1557 C CA . ARG B 1 89 ? 5.438 14.18 -7.219 1 92.44 89 ARG B CA 1
ATOM 1558 C C . ARG B 1 89 ? 6.457 13.078 -6.938 1 92.44 89 ARG B C 1
ATOM 1560 O O . ARG B 1 89 ? 7.613 13.172 -7.359 1 92.44 89 ARG B O 1
ATOM 1567 N N . ILE B 1 90 ? 6.133 12.117 -6.16 1 92.75 90 ILE B N 1
ATOM 1568 C CA . ILE B 1 90 ? 7.059 11.047 -5.809 1 92.75 90 ILE B CA 1
ATOM 1569 C C . ILE B 1 90 ? 6.973 9.93 -6.848 1 92.75 90 ILE B C 1
ATOM 1571 O O . ILE B 1 90 ? 5.93 9.289 -6.996 1 92.75 90 ILE B O 1
ATOM 1575 N N . PRO B 1 91 ? 8.008 9.641 -7.477 1 93.06 91 PRO B N 1
ATOM 1576 C CA . PRO B 1 91 ? 7.992 8.68 -8.578 1 93.06 91 PRO B CA 1
ATOM 1577 C C . PRO B 1 91 ? 7.547 7.285 -8.141 1 93.06 91 PRO B C 1
ATOM 1579 O O . PRO B 1 91 ? 6.859 6.59 -8.891 1 93.06 91 PRO B O 1
ATOM 1582 N N . GLU B 1 92 ? 7.945 6.898 -6.969 1 93.5 92 GLU B N 1
ATOM 1583 C CA . GLU B 1 92 ? 7.605 5.578 -6.453 1 93.5 92 GLU B CA 1
ATOM 1584 C C . GLU B 1 92 ? 6.09 5.391 -6.371 1 93.5 92 GLU B C 1
ATOM 1586 O O . GLU B 1 92 ? 5.602 4.262 -6.32 1 93.5 92 GLU B O 1
ATOM 1591 N N . TYR B 1 93 ? 5.332 6.516 -6.406 1 94.5 93 TYR B N 1
ATOM 1592 C CA . TYR B 1 93 ? 3.885 6.438 -6.234 1 94.5 93 TYR B CA 1
ATOM 1593 C C . TYR B 1 93 ? 3.166 6.625 -7.562 1 94.5 93 TYR B C 1
ATOM 1595 O O . TYR B 1 93 ? 1.934 6.66 -7.609 1 94.5 93 TYR B O 1
ATOM 1603 N N . ASP B 1 94 ? 3.869 6.625 -8.664 1 91.19 94 ASP B N 1
ATOM 1604 C CA . ASP B 1 94 ? 3.307 6.93 -9.977 1 91.19 94 ASP B CA 1
ATOM 1605 C C . ASP B 1 94 ? 2.184 5.957 -10.328 1 91.19 94 ASP B C 1
ATOM 1607 O O . ASP B 1 94 ? 1.207 6.336 -10.977 1 91.19 94 ASP B O 1
ATOM 1611 N N . PHE B 1 95 ? 2.318 4.805 -9.938 1 90.75 95 PHE B N 1
ATOM 1612 C CA . PHE B 1 95 ? 1.323 3.797 -10.281 1 90.75 95 PHE B CA 1
ATOM 1613 C C . PHE B 1 95 ? -0.003 4.086 -9.586 1 90.75 95 PHE B C 1
ATOM 1615 O O . PHE B 1 95 ? -1.038 3.527 -9.953 1 90.75 95 PHE B O 1
ATOM 1622 N N . LEU B 1 96 ? -0.043 5.031 -8.672 1 91.06 96 LEU B N 1
ATOM 1623 C CA . LEU B 1 96 ? -1.232 5.348 -7.891 1 91.06 96 LEU B CA 1
ATOM 1624 C C . LEU B 1 96 ? -1.902 6.613 -8.406 1 91.06 96 LEU B C 1
ATOM 1626 O O . LEU B 1 96 ? -2.982 6.984 -7.945 1 91.06 96 LEU B O 1
ATOM 1630 N N . ASN B 1 97 ? -1.324 7.27 -9.32 1 90.75 97 ASN B N 1
ATOM 1631 C CA . ASN B 1 97 ? -1.792 8.57 -9.805 1 90.75 97 ASN B CA 1
ATOM 1632 C C . ASN B 1 97 ? -3.195 8.469 -10.391 1 90.75 97 ASN B C 1
ATOM 1634 O O . ASN B 1 97 ? -3.896 9.477 -10.5 1 90.75 97 ASN B O 1
ATOM 1638 N N . ILE B 1 98 ? -3.604 7.371 -10.75 1 86.69 98 ILE B N 1
ATOM 1639 C CA . ILE B 1 98 ? -4.926 7.133 -11.32 1 86.69 98 ILE B CA 1
ATOM 1640 C C . ILE B 1 98 ? -6 7.484 -10.289 1 86.69 98 ILE B C 1
ATOM 1642 O O . ILE B 1 98 ? -7.094 7.926 -10.656 1 86.69 98 ILE B O 1
ATOM 1646 N N . LEU B 1 99 ? -5.707 7.254 -9.055 1 84.88 99 LEU B N 1
ATOM 1647 C CA . LEU B 1 99 ? -6.629 7.574 -7.969 1 84.88 99 LEU B CA 1
ATOM 1648 C C . LEU B 1 99 ? -6.973 9.055 -7.969 1 84.88 99 LEU B C 1
ATOM 1650 O O . LEU B 1 99 ? -8.086 9.445 -7.586 1 84.88 99 LEU B O 1
ATOM 1654 N N . LEU B 1 100 ? -6.031 9.844 -8.359 1 84.25 100 LEU B N 1
ATOM 1655 C CA . LEU B 1 100 ? -6.227 11.289 -8.367 1 84.25 100 LEU B CA 1
ATOM 1656 C C . LEU B 1 100 ? -7.102 11.711 -9.539 1 84.25 100 LEU B C 1
ATOM 1658 O O . LEU B 1 100 ? -7.707 12.789 -9.516 1 84.25 100 LEU B O 1
ATOM 1662 N N . ALA B 1 101 ? -7.129 10.906 -10.469 1 76.38 101 ALA B N 1
ATOM 1663 C CA . ALA B 1 101 ? -7.922 11.227 -11.648 1 76.38 101 ALA B CA 1
ATOM 1664 C C . ALA B 1 101 ? -9.406 11.016 -11.383 1 76.38 101 ALA B C 1
ATOM 1666 O O . ALA B 1 101 ? -10.258 11.648 -12.016 1 76.38 101 ALA B O 1
ATOM 1667 N N . ILE B 1 102 ? -9.797 10.156 -10.516 1 64.81 102 ILE B N 1
ATOM 1668 C CA . ILE B 1 102 ? -11.203 9.844 -10.25 1 64.81 102 ILE B CA 1
ATOM 1669 C C . ILE B 1 102 ? -11.828 10.953 -9.406 1 64.81 102 ILE B C 1
ATOM 1671 O O . ILE B 1 102 ? -13.008 11.273 -9.555 1 64.81 102 ILE B O 1
ATOM 1675 N N . LYS B 1 103 ? -11.219 11.375 -8.203 1 60.16 103 LYS B N 1
ATOM 1676 C CA . LYS B 1 103 ? -11.781 12.422 -7.359 1 60.16 103 LYS B CA 1
ATOM 1677 C C . LYS B 1 103 ? -12.281 13.594 -8.203 1 60.16 103 LYS B C 1
ATOM 1679 O O . LYS B 1 103 ? -13.273 14.234 -7.863 1 60.16 103 LYS B O 1
ATOM 1684 N N . ASP B 1 104 ? -11.594 13.969 -9.125 1 53.44 104 ASP B N 1
ATOM 1685 C CA . ASP B 1 104 ? -12.102 15.094 -9.906 1 53.44 104 ASP B CA 1
ATOM 1686 C C . ASP B 1 104 ? -13.484 14.789 -10.477 1 53.44 104 ASP B C 1
ATOM 1688 O O . ASP B 1 104 ? -14.305 15.695 -10.641 1 53.44 104 ASP B O 1
ATOM 1692 N N . ASP B 1 105 ? -13.758 13.625 -10.625 1 45.72 105 ASP B N 1
ATOM 1693 C CA . ASP B 1 105 ? -15.062 13.398 -11.234 1 45.72 105 ASP B CA 1
ATOM 1694 C C . ASP B 1 105 ? -16.172 13.422 -10.18 1 45.72 105 ASP B C 1
ATOM 1696 O O . ASP B 1 105 ? -17.344 13.648 -10.508 1 45.72 105 ASP B O 1
ATOM 1700 N N . SER B 1 106 ? -15.906 12.992 -9.008 1 45.03 106 SER B N 1
ATOM 1701 C CA . SER B 1 106 ? -17.031 12.953 -8.086 1 45.03 106 SER B CA 1
ATOM 1702 C C . SER B 1 106 ? -17.469 14.359 -7.676 1 45.03 106 SER B C 1
ATOM 1704 O O . SER B 1 106 ? -18.547 14.539 -7.113 1 45.03 106 SER B O 1
ATOM 1706 N N . ASN B 1 107 ? -16.641 15.328 -7.484 1 40.91 107 ASN B N 1
ATOM 1707 C CA . ASN B 1 107 ? -17.156 16.656 -7.188 1 40.91 107 ASN B CA 1
ATOM 1708 C C . ASN B 1 107 ? -18.016 17.188 -8.328 1 40.91 107 ASN B C 1
ATOM 1710 O O . ASN B 1 107 ? -18.656 18.234 -8.195 1 40.91 107 ASN B O 1
ATOM 1714 N N . GLU B 1 108 ? -17.859 16.75 -9.461 1 37.03 108 GLU B N 1
ATOM 1715 C CA . GLU B 1 108 ? -18.719 17.328 -10.5 1 37.03 108 GLU B CA 1
ATOM 1716 C C . GLU B 1 108 ? -20.109 16.719 -10.461 1 37.03 108 GLU B C 1
ATOM 1718 O O . GLU B 1 108 ? -21.031 17.219 -11.133 1 37.03 108 GLU B O 1
ATOM 1723 N N . THR B 1 109 ? -20.172 15.5 -10.016 1 37.97 109 THR B N 1
ATOM 1724 C CA . THR B 1 109 ? -21.516 14.945 -10.211 1 37.97 109 THR B CA 1
ATOM 1725 C C . THR B 1 109 ? -22.484 15.508 -9.18 1 37.97 109 THR B C 1
ATOM 1727 O O . THR B 1 109 ? -23.703 15.336 -9.305 1 37.97 109 THR B O 1
ATOM 1730 N N . GLY B 1 110 ? -22.031 15.914 -8.047 1 34.56 110 GLY B N 1
ATOM 1731 C CA . GLY B 1 110 ? -23.047 16.391 -7.121 1 34.56 110 GLY B CA 1
ATOM 1732 C C . GLY B 1 110 ? -23.609 17.75 -7.5 1 34.56 110 GLY B C 1
ATOM 1733 O O . GLY B 1 110 ? -24.469 18.297 -6.801 1 34.56 110 GLY B O 1
ATOM 1734 N N . ALA B 1 111 ? -22.953 18.609 -8.273 1 35.41 111 ALA B N 1
ATOM 1735 C CA . ALA B 1 111 ? -23.531 19.922 -8.531 1 35.41 111 ALA B CA 1
ATOM 1736 C C . ALA B 1 111 ? -24.766 19.828 -9.438 1 35.41 111 ALA B C 1
ATOM 1738 O O . ALA B 1 111 ? -25.375 20.844 -9.766 1 35.41 111 ALA B O 1
ATOM 1739 N N . GLN B 1 112 ? -24.938 18.797 -10.172 1 32.88 112 GLN B N 1
ATOM 1740 C CA . GLN B 1 112 ? -26.016 18.891 -11.156 1 32.88 112 GLN B CA 1
ATOM 1741 C C . GLN B 1 112 ? -27.375 18.828 -10.477 1 32.88 112 GLN B C 1
ATOM 1743 O O . GLN B 1 112 ? -28.375 19.281 -11.031 1 32.88 112 GLN B O 1
ATOM 1748 N N . SER B 1 113 ? -27.703 17.85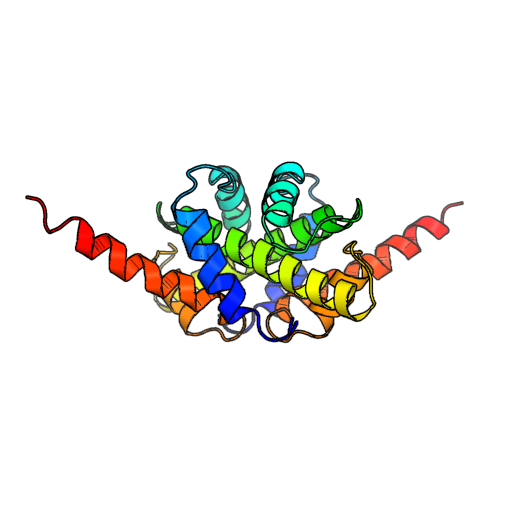9 -9.617 1 34.88 113 SER B N 1
ATOM 1749 C CA . SER B 1 113 ? -29.141 17.656 -9.578 1 34.88 113 SER B CA 1
ATOM 1750 C C . SER B 1 113 ? -29.812 18.688 -8.68 1 34.88 113 SER B C 1
ATOM 1752 O O . SER B 1 113 ? -31.031 18.656 -8.5 1 34.88 113 SER B O 1
ATOM 1754 N N . VAL B 1 114 ? -29.172 19.672 -8.109 1 26.72 114 VAL B N 1
ATOM 1755 C CA . VAL B 1 114 ? -30.172 20.547 -7.492 1 26.72 114 VAL B CA 1
ATOM 1756 C C . VAL B 1 114 ? -30.703 21.531 -8.523 1 26.72 114 VAL B C 1
ATOM 1758 O O . VAL B 1 114 ? -29.953 22.016 -9.367 1 26.72 114 VAL B O 1
#

Sequence (228 aa):
MDPHDSSSFLAHFMGAITKETARRLPISRVRAICRTVPSVTLLSSEAPVLIGKLVELFIADVTYRAGALAQSQDRISITLDDLHYAISRIPEYDFLNILLAIKDDSNETGAQSVMDPHDSSSFLAHFMGAITKETARRLPISRVRAICRTVPSVTLLSSEAPVLIGKLVELFIADVTYRAGALAQSQDRISITLDDLHYAISRIPEYDFLNILLAIKDDSNETGAQSV

Organism: Giardia muris (NCBI:txid5742)

Foldseek 3Di:
DALQDCPVVLVVVVVVVVPDPDDFDPLVVLVVVVCVDPPDHDDDPCVSVVVSVVVVSVVVSLVVSLCVVCVVVPHRDRDPVSSLVSCVPHPVNVVVNVVVVCVVPVVVVVPPPD/DALQDCPVVLVVVVVVVVPDPDDQDPLVVLVVVVCVDPPDDDDDPCVSVVVSVVVVSVVVSLVVSLCVVCVVVPHRDRDPVSSLVSLVPHPVNVVVNVVVVCVVPVVVVVPPPD

Radius of gyration: 17.82 Å; Cα contacts (8 Å, |Δi|>4): 265; chains: 2; bounding box: 52×51×39 Å

Secondary structure (DSSP, 8-state):
--TT--HHHHHHHHHHHHH-S--PPPHHHHHHHHTTSTT--EE-TTHHHHHHHHHHHHHHHHHHHHHHHHHHTT-SEE-HHHHHHHHHH-GGGGGGTHHHHHHHHHHHHSSS--/--TT--HHHHHHHHHHHHH----PPPHHHHHHHHTTSTT--EE-TTHHHHHHHHHHHHHHHHHHHHHHHHHHTT-SEE-HHHHHHHHHH-GGGGGGTHHHHHHHHHHHHTTS--

Nearest PDB structures (foldseek):
  4awl-assembly1_C  TM=9.400E-01  e=1.852E-04  Homo sapiens
  6y36-assembly1_C  TM=8.117E-01  e=9.531E-05  Aspergillus fumigatus Af293
  6se6-assembly1_C  TM=7.635E-01  e=6.521E-03  Homo sapiens
  6r0l-assembly1_A  TM=7.796E-01  e=5.779E-03  Oryza sativa
  7xyg-assembly1_D  TM=7.212E-01  e=2.614E-02  Drosophila melanogaster

Solvent-accessible surface area (backbone atoms only — not comparable to full-atom values): 12773 Å² total; per-residue (Å²): 119,56,58,84,56,55,62,70,56,50,57,55,48,51,62,52,54,74,68,48,82,67,89,63,60,58,50,68,56,50,42,54,52,43,58,69,34,78,88,42,78,38,68,39,88,58,31,38,56,53,49,37,53,51,49,52,52,47,49,40,48,53,45,46,28,17,34,30,51,24,43,77,69,74,34,59,47,30,41,58,64,34,46,52,50,43,36,73,67,38,71,60,34,50,90,52,44,62,64,65,61,50,57,64,52,59,70,58,60,68,68,60,81,112,119,57,57,86,57,54,62,69,57,50,58,54,49,50,60,53,54,74,68,45,80,65,91,61,60,58,49,69,57,50,41,54,52,43,60,69,34,79,89,41,79,40,69,39,89,57,31,38,56,53,51,37,54,51,48,52,50,47,50,39,50,54,45,46,29,17,35,28,51,23,41,77,69,76,35,60,48,31,40,58,64,34,45,52,49,44,37,73,66,37,72,59,35,51,89,54,43,63,63,64,60,50,58,64,51,59,68,56,60,67,68,58,80,114

InterPro domains:
  IPR003958 Transcription factor CBF/NF-Y/archaeal histone domain [PF00808] (24-87)
  IPR009072 Histone-fold [G3DSA:1.10.20.10] (5-100)
  IPR009072 Histone-fold [SSF47113] (18-96)
  IPR050568 Transcription/DNA replication regulator [PTHR10252] (23-101)